Protein 2QKV (pdb70)

Organism: Drosophila melanogaster (NCBI:txid7227)

Solvent-accessible surface area: 12139 Å² total; per-residue (Å²): 121,164,122,225,131,116,92,147,94,50,83,0,73,7,70,47,122,112,89,92,125,20,13,28,60,37,47,71,58,138,63,2,2,32,0,52,67,15,83,124,55,37,10,104,45,1,69,90,92,9,93,168,26,2,19,0,6,69,2,68,62,70,40,2,102,53,59,75,59,150,66,3,100,55,52,15,147,56,9,128,24,148,2,50,1,54,0,5,88,63,163,177,116,167,117,232,131,77,80,151,88,57,72,0,66,13,83,35,157,95,87,25,147,13,17,28,49,37,45,75,57,130,56,2,2,33,2,49,52,26,128,167,12,93,22,108,45,3,77,90,88,15,80,168,38,2,18,0,11,67,4,68,60,72,39,3,112,47,61,81,65,163,65,3,122,57,52,16,163,50,4,123,24,181,2,43,0,48,0,2,84,63,148,179

Sequence (184 aa):
GIPRNSLEKFNVDLMKKAGKELGLSLSPNEIGCTIADLIQGQYPEIDSKLQRGDIITKFNGDALEGLPFQVSYALFKGANGKVSMEVTRPKPGIPRNSLEKFNVDLMKKAGKELGLSLSPNEIGCTIADLIQGQYPEIDSKLQRGDIITKFNGDALEGLPFQVSYALFKGANGKVSMEVTRPKP

B-factor: mean 24.29, std 13.42, range [5.72, 58.62]

InterPro domains:
  IPR001478 PDZ domain [PF00595] (18-103)
  IPR001478 PDZ domain [PF00595] (250-322)
  IPR001478 PDZ domain [PF00595] (371-443)
  IPR001478 PDZ domain [PF00595] (492-572)
  IPR001478 PDZ domain [PF00595] (585-660)
  IPR001478 PDZ domain [PS50106] (17-106)
  IPR001478 PDZ domain [PS50106] (249-332)
  IPR001478 PDZ domain [PS50106] (364-448)
  IPR001478 PDZ domain [PS50106] (489-552)
  IPR001478 PDZ domain [PS50106] (584-664)
  IPR001478 PDZ domain [SM00228] (26-106)
  IPR001478 PDZ domain [SM00228] (258-333)
  IPR001478 PDZ domain [SM00228] (373-448)
  IPR001478 PDZ domain [SM00228] (497-576)
  IPR001478 PDZ domain [SM00228] (593-664)
  IPR036034 PDZ superfamily [G3DSA:2.30.42.10] (10-107)
  IPR036034 PDZ superfamily [G3DSA:2.30.42.10] (229-334)
  IPR036034 PDZ superfamily [G3DSA:2.30.42.10] (342-448)
  IPR036034 PDZ superfamily [G3DSA:2.30.42.10] (469-579)
  IPR036034 PDZ superfamily [G3DSA:2.30.42.10] (580-673)

Foldseek 3Di:
DPDDDDFDKDKFKDWDDPPQDQQFDWDDDQQATFRCDGDPDRDPSCNVPHDHGKGWQAKPHRGGHPDDVVVVVVRSVPRNTIIMTIIGRPDD/DPDDDDQDKDKFKFFCDPPDQQQFDWDDDQQATFGQGRDCGDGCRCNVPDDGGKGWQAKPHRGGHPPDVVVVVVSSVPDHTIIMTIIGRPDD

GO terms:
  GO:0016028 rhabdomere (C, IDA)
  GO:0030159 signaling receptor complex adaptor activity (F, IDA)
  GO:0005516 calmodulin binding (F, TAS)
  GO:0030159 signaling receptor complex adaptor activity (F, TAS)
  GO:0017022 myosin binding (F, TAS)
  GO:0016027 inaD signaling complex (C, TAS)
  GO:0008104 intracellular protein localization (P, TAS)
  GO:0030159 signaling receptor complex adaptor activity (F, IMP)
  GO:0009881 photoreceptor activity (F, IMP)
  GO:0016059 negative regulation of opsin-mediated signaling pathway (P, IMP)
  GO:0050962 detection of light stimulus involved in sensory perception (P, IMP)
  GO:0071482 cellular response to light stimulus (P, IMP)
  GO:0007602 phototransduction (P, IMP)
  GO:0007605 sensory perception of sound (P, IMP)
  GO:0031473 myosin III binding (F, IPI)
  GO:0016027 inaD signaling complex (C, IPI)
  GO:0007602 phototransduction (P, IPI)
  GO:0005515 protein binding (F, IPI)

Secondary structure (DSSP, 8-state):
----PPPP-EEEEEE-BTTB---EEEEE-SSSEEEEEE-TTS-HHHHHH--TT-EEEEETTEE-TT--HHHHHHHHHT-SSEEEEEEE----/--------EEEEEEEE-SS----EEEEEETTEEEEEEETT-SSHHHHHH--TT-EEEEETTEE-TT--HHHHHHHHHT--EEEEEEEE----

Nearest PDB structures (foldseek):
  2qkv-assembly1_A  TM=1.011E+00  e=7.918E-18  Drosophila melanogaster
  2qku-assembly1_A  TM=9.724E-01  e=4.159E-14  Drosophila melanogaster
  2qku-assembly2_C-2  TM=9.191E-01  e=1.367E-13  Drosophila melanogaster
  3r0h-assembly1_A  TM=9.457E-01  e=5.059E-13  Drosophila melanogaster
  2la8-assembly1_A  TM=9.164E-01  e=8.285E-12  Drosophila melanogaster

Structure (mmCIF, N/CA/C/O backbone):
data_2QKV
#
_entry.id   2QKV
#
_cell.length_a   112.040
_cell.length_b   112.040
_cell.length_c   112.040
_cell.angle_alpha   90.000
_cell.angle_beta   90.000
_cell.angle_gamma   90.000
#
_symmetry.space_group_name_H-M   'P 43 3 2'
#
loop_
_entity.id
_entity.type
_entity.pdbx_description
1 polymer 'Inactivation-no-after-potential D protein'
2 water water
#
loop_
_atom_site.group_PDB
_atom_site.id
_atom_site.type_symbol
_atom_site.label_atom_id
_atom_site.label_alt_id
_atom_site.label_comp_id
_atom_site.label_asym_id
_atom_site.label_entity_id
_atom_site.label_seq_id
_atom_site.pdbx_PDB_ins_code
_atom_site.Cartn_x
_atom_site.Cartn_y
_atom_site.Cartn_z
_atom_site.occupancy
_atom_site.B_iso_or_equiv
_atom_site.auth_seq_id
_atom_site.auth_comp_id
_atom_site.auth_asym_id
_atom_site.auth_atom_id
_atom_site.pdbx_PDB_model_num
ATOM 1 N N . GLY A 1 1 ? 33.202 89.285 -12.003 1.00 30.49 574 GLY A N 1
ATOM 2 C CA . GLY A 1 1 ? 32.442 88.459 -11.034 1.00 31.60 574 GLY A CA 1
ATOM 3 C C . GLY A 1 1 ? 33.401 87.561 -10.290 1.00 30.53 574 GLY A C 1
ATOM 4 O O . GLY A 1 1 ? 33.724 86.469 -10.749 1.00 33.67 574 GLY A O 1
ATOM 5 N N . ILE A 1 2 ? 33.832 88.002 -9.118 1.00 29.44 575 ILE A N 1
ATOM 6 C CA . ILE A 1 2 ? 34.801 87.241 -8.382 1.00 23.81 575 ILE A CA 1
ATOM 7 C C . ILE A 1 2 ? 34.485 85.796 -7.973 1.00 18.21 575 ILE A C 1
ATOM 8 O O . ILE A 1 2 ? 35.079 84.907 -8.550 1.00 14.18 575 ILE A O 1
ATOM 13 N N . PRO A 1 3 ? 33.516 85.533 -7.061 1.00 14.93 576 PRO A N 1
ATOM 14 C CA . PRO A 1 3 ? 33.281 84.126 -6.677 1.00 12.91 576 PRO A CA 1
ATOM 15 C C . PRO A 1 3 ? 33.046 83.154 -7.820 1.00 12.23 576 PRO A C 1
ATOM 16 O O . PRO A 1 3 ? 32.130 83.344 -8.614 1.00 9.98 576 PRO A O 1
ATOM 20 N N . ARG A 1 4 ? 33.861 82.105 -7.892 1.00 10.43 577 ARG A N 1
ATOM 21 C CA . ARG A 1 4 ? 33.717 81.109 -8.946 1.00 10.24 577 ARG A CA 1
ATOM 22 C C . ARG A 1 4 ? 34.338 79.811 -8.451 1.00 10.33 577 ARG A C 1
ATOM 23 O O . ARG A 1 4 ? 35.559 79.695 -8.338 1.00 11.99 577 ARG A O 1
ATOM 31 N N . ASN A 1 5 ? 33.493 78.832 -8.155 1.00 8.00 578 ASN A N 1
ATOM 32 C CA . ASN A 1 5 ? 33.978 77.568 -7.616 1.00 7.75 578 ASN A CA 1
ATOM 33 C C . ASN A 1 5 ? 34.180 76.455 -8.633 1.00 9.24 578 ASN A C 1
ATOM 34 O O . ASN A 1 5 ? 33.574 76.463 -9.710 1.00 11.15 578 ASN A O 1
ATOM 39 N N . SER A 1 6 ? 35.057 75.514 -8.290 1.00 8.14 579 SER A N 1
ATOM 40 C CA . SER A 1 6 ? 35.254 74.323 -9.108 1.00 10.01 579 SER A CA 1
ATOM 41 C C . SER A 1 6 ? 34.262 73.371 -8.421 1.00 10.34 579 SER A C 1
ATOM 42 O O . SER A 1 6 ? 34.281 73.221 -7.196 1.00 10.86 579 SER A O 1
ATOM 45 N N . LEU A 1 7 ? 33.390 72.743 -9.202 1.00 7.82 580 LEU A N 1
ATOM 46 C CA . LEU A 1 7 ? 32.366 71.866 -8.659 1.00 7.58 580 LEU A CA 1
ATOM 47 C C . LEU A 1 7 ? 32.837 70.462 -8.320 1.00 7.29 580 LEU A C 1
ATOM 48 O O . LEU A 1 7 ? 33.694 69.897 -8.998 1.00 8.95 580 LEU A O 1
ATOM 53 N N . GLU A 1 8 ? 32.286 69.914 -7.239 1.00 6.41 581 GLU A N 1
ATOM 54 C CA . GLU A 1 8 ? 32.617 68.552 -6.822 1.00 6.64 581 GLU A CA 1
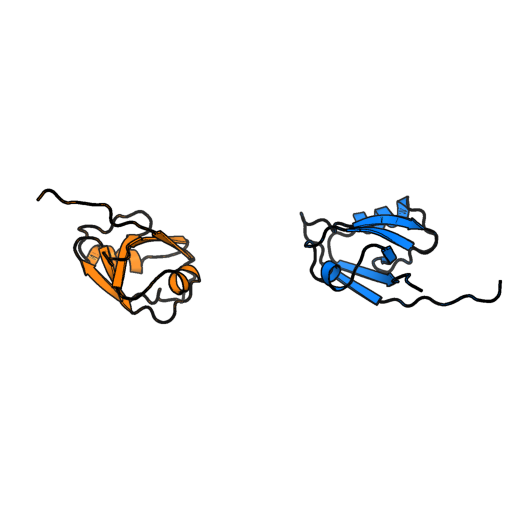ATOM 55 C C . GLU A 1 8 ? 32.066 67.543 -7.827 1.00 8.48 581 GLU A C 1
ATOM 56 O O . GLU A 1 8 ? 30.899 67.630 -8.231 1.00 10.02 581 GLU A O 1
ATOM 62 N N . LYS A 1 9 ? 32.892 66.577 -8.211 1.00 7.90 582 LYS A N 1
ATOM 63 C CA . LYS A 1 9 ? 32.468 65.540 -9.157 1.00 6.91 582 LYS A CA 1
ATOM 64 C C . LYS A 1 9 ? 32.575 64.142 -8.561 1.00 8.02 582 LYS A C 1
ATOM 65 O O . LYS A 1 9 ? 33.513 63.858 -7.813 1.00 9.17 582 LYS A O 1
ATOM 71 N N . PHE A 1 10 ? 31.598 63.292 -8.875 1.00 7.93 583 PHE A N 1
ATOM 72 C CA . PHE A 1 10 ? 31.644 61.884 -8.462 1.00 7.08 583 PHE A CA 1
ATOM 73 C C . PHE A 1 10 ? 31.454 61.054 -9.729 1.00 8.44 583 PHE A C 1
ATOM 74 O O . PHE A 1 10 ? 30.973 61.562 -10.751 1.00 8.26 583 PHE A O 1
ATOM 82 N N . ASN A 1 11 ? 31.860 59.795 -9.675 1.00 8.34 584 ASN A N 1
ATOM 83 C CA . ASN A 1 11 ? 31.768 58.908 -10.822 1.00 10.04 584 ASN A CA 1
ATOM 84 C C . ASN A 1 11 ? 30.615 57.925 -10.739 1.00 9.76 584 ASN A C 1
ATOM 85 O O . ASN A 1 11 ? 30.259 57.457 -9.658 1.00 10.92 584 ASN A O 1
ATOM 90 N N . VAL A 1 12 ? 30.036 57.628 -11.901 1.00 9.28 585 VAL A N 1
ATOM 91 C CA . VAL A 1 12 ? 28.969 56.642 -12.013 1.00 10.70 585 VAL A CA 1
ATOM 92 C C . VAL A 1 12 ? 29.391 55.746 -13.171 1.00 13.51 585 VAL A C 1
ATOM 93 O O . VAL A 1 12 ? 29.622 56.222 -14.286 1.00 14.18 585 VAL A O 1
ATOM 97 N N . ASP A 1 13 ? 29.518 54.452 -12.888 1.00 13.13 586 ASP A N 1
ATOM 98 C CA . ASP A 1 13 ? 29.929 53.481 -13.889 1.00 15.89 586 ASP A CA 1
ATOM 99 C C . ASP A 1 13 ? 28.968 52.311 -13.948 1.00 16.78 586 ASP A C 1
ATOM 100 O O . ASP A 1 13 ? 28.595 51.740 -12.911 1.00 18.11 586 ASP A O 1
ATOM 105 N N . LEU A 1 14 ? 28.565 51.957 -15.163 1.00 16.66 587 LEU A N 1
ATOM 106 C CA . LEU A 1 14 ? 27.658 50.835 -15.352 1.00 15.78 587 LEU A CA 1
ATOM 107 C C . LEU A 1 14 ? 27.828 50.209 -16.727 1.00 15.51 587 LEU A C 1
ATOM 108 O O . LEU A 1 14 ? 28.517 50.745 -17.597 1.00 14.70 587 LEU A O 1
ATOM 113 N N . MET A 1 15 ? 27.208 49.050 -16.896 1.00 17.49 588 MET A N 1
ATOM 114 C CA . MET A 1 15 ? 27.251 48.323 -18.156 1.00 19.57 588 MET A CA 1
ATOM 115 C C . MET A 1 15 ? 25.832 48.310 -18.690 1.00 19.99 588 MET A C 1
ATOM 116 O O . MET A 1 15 ? 24.942 47.720 -18.081 1.00 20.48 588 MET A O 1
ATOM 121 N N . LYS A 1 16 ? 25.610 48.977 -19.816 1.00 21.88 589 LYS A N 1
ATOM 122 C CA . LYS A 1 16 ? 24.278 49.026 -20.396 1.00 25.60 589 LYS A CA 1
ATOM 123 C C . LYS A 1 16 ? 23.887 47.649 -20.920 1.00 26.43 589 LYS A C 1
ATOM 124 O O . LYS A 1 16 ? 24.729 46.906 -21.417 1.00 26.28 589 LYS A O 1
ATOM 130 N N . LYS A 1 17 ? 22.608 47.312 -20.788 1.00 27.21 590 LYS A N 1
ATOM 131 C CA . LYS A 1 17 ? 22.104 46.029 -21.264 1.00 28.44 590 LYS A CA 1
ATOM 132 C C . LYS A 1 17 ? 20.952 46.262 -22.234 1.00 28.11 590 LYS A C 1
ATOM 133 O O . LYS A 1 17 ? 20.120 47.147 -22.028 1.00 27.53 590 LYS A O 1
ATOM 139 N N . ALA A 1 18 ? 20.910 45.471 -23.301 1.00 27.26 591 ALA A N 1
ATOM 140 C CA . ALA A 1 18 ? 19.848 45.605 -24.289 1.00 26.53 591 ALA A CA 1
ATOM 141 C C . ALA A 1 18 ? 18.495 45.469 -23.602 1.00 26.12 591 ALA A C 1
ATOM 142 O O . ALA A 1 18 ? 18.326 44.650 -22.699 1.00 27.27 591 ALA A O 1
ATOM 144 N N . GLY A 1 19 ? 17.538 46.285 -24.022 1.00 26.48 592 GLY A N 1
ATOM 145 C CA . GLY A 1 19 ? 16.209 46.222 -23.441 1.00 25.97 592 GLY A CA 1
ATOM 146 C C . GLY A 1 19 ? 16.057 46.904 -22.099 1.00 25.35 592 GLY A C 1
ATOM 147 O O . GLY A 1 19 ? 14.964 46.928 -21.534 1.00 25.51 592 GLY A O 1
ATOM 148 N N . LYS A 1 20 ? 17.149 47.457 -21.578 1.00 24.52 593 LYS A N 1
ATOM 149 C CA . LYS A 1 20 ? 17.097 48.140 -20.293 1.00 24.38 593 LYS A CA 1
ATOM 150 C C . LYS A 1 20 ? 17.578 49.581 -20.456 1.00 22.85 593 LYS A C 1
ATOM 151 O O . LYS A 1 20 ? 18.780 49.845 -20.448 1.00 22.71 593 LYS A O 1
ATOM 157 N N . GLU A 1 21 ? 16.626 50.502 -20.613 1.00 21.26 594 GLU A N 1
ATOM 158 C CA . GLU A 1 21 ? 16.928 51.926 -20.789 1.00 22.25 594 GLU A CA 1
ATOM 159 C C . GLU A 1 21 ? 17.584 52.487 -19.537 1.00 19.44 594 GLU A C 1
ATOM 160 O O . GLU A 1 21 ? 17.342 52.007 -18.433 1.00 18.97 594 GLU A O 1
ATOM 166 N N . LEU A 1 22 ? 18.388 53.528 -19.711 1.00 17.99 595 LEU A N 1
ATOM 167 C CA . LEU A 1 22 ? 19.034 54.171 -18.576 1.00 15.97 595 LEU A CA 1
ATOM 168 C C . LEU A 1 22 ? 17.955 54.751 -17.673 1.00 16.52 595 LEU A C 1
ATOM 169 O O . LEU A 1 22 ? 18.121 54.819 -16.452 1.00 15.59 595 LEU A O 1
ATOM 174 N N . GLY A 1 23 ? 16.854 55.189 -18.281 1.00 14.29 596 GLY A N 1
ATOM 175 C CA . GLY A 1 23 ? 15.755 55.751 -17.518 1.00 15.21 596 GLY A CA 1
ATOM 176 C C . GLY A 1 23 ? 15.962 57.185 -17.070 1.00 14.34 596 GLY A C 1
ATOM 177 O O . GLY A 1 23 ? 15.357 57.622 -16.093 1.00 17.36 596 GLY A O 1
ATOM 178 N N . LEU A 1 24 ? 16.805 57.917 -17.789 1.00 14.49 597 LEU A N 1
ATOM 179 C CA . LEU A 1 24 ? 17.102 59.303 -17.438 1.00 14.26 597 LEU A CA 1
ATOM 180 C C . LEU A 1 24 ? 16.574 60.292 -18.465 1.00 13.95 597 LEU A C 1
ATOM 181 O O . LEU A 1 24 ? 16.889 60.169 -19.645 1.00 17.09 597 LEU A O 1
ATOM 186 N N . SER A 1 25 ? 15.789 61.268 -18.016 1.00 13.06 598 SER A N 1
ATOM 187 C CA . SER A 1 25 ? 15.293 62.327 -18.898 1.00 12.40 598 SER A CA 1
ATOM 188 C C . SER A 1 25 ? 16.310 63.454 -18.703 1.00 11.14 598 SER A C 1
ATOM 189 O O . SER A 1 25 ? 16.533 63.893 -17.573 1.00 11.14 598 SER A O 1
ATOM 192 N N . LEU A 1 26 ? 16.922 63.917 -19.786 1.00 10.42 599 LEU A N 1
ATOM 193 C CA . LEU A 1 26 ? 17.963 64.942 -19.689 1.00 9.90 599 LEU A CA 1
ATOM 194 C C . LEU A 1 26 ? 17.523 66.321 -20.146 1.00 11.52 599 LEU A C 1
ATOM 195 O O . LEU A 1 26 ? 16.723 66.456 -21.064 1.00 11.87 599 LEU A O 1
ATOM 200 N N . SER A 1 27 ? 18.086 67.340 -19.504 1.00 11.52 600 SER A N 1
ATOM 201 C CA . SER A 1 27 ? 17.797 68.743 -19.801 1.00 14.91 600 SER A CA 1
ATOM 202 C C . SER A 1 27 ? 19.166 69.389 -20.018 1.00 13.54 600 SER A C 1
ATOM 203 O O . SER A 1 27 ? 19.981 69.423 -19.088 1.00 15.84 600 SER A O 1
ATOM 206 N N . PRO A 1 28 ? 19.445 69.917 -21.222 1.00 11.47 601 PRO A N 1
ATOM 207 C CA . PRO A 1 28 ? 20.764 70.523 -21.431 1.00 10.48 601 PRO A CA 1
ATOM 208 C C . PRO A 1 28 ? 20.987 71.878 -20.780 1.00 10.35 601 PRO A C 1
ATOM 209 O O . PRO A 1 28 ? 20.062 72.670 -20.628 1.00 11.90 601 PRO A O 1
ATOM 213 N N . ASN A 1 29 ? 22.227 72.119 -20.380 1.00 10.27 602 ASN A N 1
ATOM 214 C CA . ASN A 1 29 ? 22.617 73.401 -19.825 1.00 9.49 602 ASN A CA 1
ATOM 215 C C . ASN A 1 29 ? 24.093 73.622 -20.118 1.00 9.77 602 ASN A C 1
ATOM 216 O O . ASN A 1 29 ? 24.766 72.736 -20.669 1.00 10.28 602 ASN A O 1
ATOM 221 N N . GLU A 1 30 ? 24.613 74.800 -19.784 1.00 10.05 603 GLU A N 1
ATOM 222 C CA . GLU A 1 30 ? 25.995 75.102 -20.098 1.00 11.88 603 GLU A CA 1
ATOM 223 C C . GLU A 1 30 ? 27.057 74.170 -19.539 1.00 10.61 603 GLU A C 1
ATOM 224 O O . GLU A 1 30 ? 28.089 73.974 -20.184 1.00 11.34 603 GLU A O 1
ATOM 230 N N . ILE A 1 31 ? 26.832 73.594 -18.364 1.00 11.24 604 ILE A N 1
ATOM 231 C CA . ILE A 1 31 ? 27.863 72.707 -17.829 1.00 11.24 604 ILE A CA 1
ATOM 232 C C . ILE A 1 31 ? 27.644 71.215 -18.072 1.00 11.02 604 ILE A C 1
ATOM 233 O O . ILE A 1 31 ? 28.554 70.425 -17.877 1.00 10.72 604 ILE A O 1
ATOM 2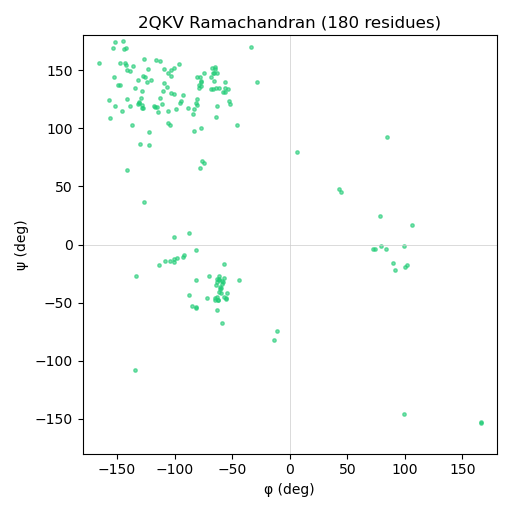38 N N . GLY A 1 32 ? 26.457 70.826 -18.516 1.00 9.97 605 GLY A N 1
ATOM 239 C CA . GLY A 1 32 ? 26.221 69.414 -18.753 1.00 9.14 605 GLY A CA 1
ATOM 240 C C . GLY A 1 32 ? 24.749 69.150 -18.929 1.00 9.07 605 GLY A C 1
ATOM 241 O O . GLY A 1 32 ? 23.989 70.027 -19.339 1.00 10.67 605 GLY A O 1
ATOM 242 N N . CYS A 1 33 ? 24.343 67.936 -18.600 1.00 7.38 606 CYS A N 1
ATOM 243 C CA . CYS A 1 33 ? 22.945 67.557 -18.725 1.00 8.38 606 CYS A CA 1
ATOM 244 C C . CYS A 1 33 ? 22.305 67.247 -17.388 1.00 7.13 606 CYS A C 1
ATOM 245 O O . CYS A 1 33 ? 22.732 66.332 -16.680 1.00 7.58 606 CYS A O 1
ATOM 248 N N . THR A 1 34 ? 21.284 68.016 -17.031 1.00 8.44 607 THR A N 1
ATOM 249 C CA . THR A 1 34 ? 20.583 67.797 -15.776 1.00 9.00 607 THR A CA 1
ATOM 250 C C . THR A 1 34 ? 19.651 66.609 -15.907 1.00 8.08 607 THR A C 1
ATOM 251 O O . THR A 1 34 ? 19.000 66.414 -16.936 1.00 10.25 607 THR A O 1
ATOM 255 N N . ILE A 1 35 ? 19.605 65.802 -14.859 1.00 8.40 608 ILE A N 1
ATOM 256 C CA . ILE A 1 35 ? 18.697 64.677 -14.844 1.00 9.09 608 ILE A CA 1
ATOM 257 C C . ILE A 1 35 ? 17.363 65.287 -14.403 1.00 11.68 608 ILE A C 1
ATOM 258 O O . ILE A 1 35 ? 17.135 65.520 -13.222 1.00 11.56 608 ILE A O 1
ATOM 263 N N . ALA A 1 36 ? 16.508 65.582 -15.384 1.00 12.55 609 ALA A N 1
ATOM 264 C CA . ALA A 1 36 ? 15.198 66.183 -15.126 1.00 15.88 609 ALA A CA 1
ATOM 265 C C . ALA A 1 36 ? 14.262 65.183 -14.456 1.00 17.90 609 ALA A C 1
ATOM 266 O O . ALA A 1 36 ? 13.342 65.571 -13.728 1.00 21.25 609 ALA A O 1
ATOM 268 N N . ASP A 1 37 ? 14.497 63.902 -14.714 1.00 16.38 610 ASP A N 1
ATOM 269 C CA . ASP A 1 37 ? 13.705 62.834 -14.120 1.00 18.60 610 ASP A CA 1
ATOM 270 C C . ASP A 1 37 ? 14.431 61.509 -14.320 1.00 16.61 610 ASP A C 1
ATOM 271 O O . ASP A 1 37 ? 15.260 61.376 -15.215 1.00 17.24 610 ASP A O 1
ATOM 276 N N . LEU A 1 38 ? 14.143 60.532 -13.469 1.00 18.55 611 LEU A N 1
ATOM 277 C CA . LEU A 1 38 ? 14.773 59.233 -13.616 1.00 20.20 611 LEU A CA 1
ATOM 278 C C . LEU A 1 38 ? 13.882 58.156 -13.038 1.00 21.86 611 LEU A C 1
ATOM 279 O O . LEU A 1 38 ? 13.185 58.375 -12.052 1.00 22.69 611 LEU A O 1
ATOM 284 N N . ILE A 1 39 ? 13.897 56.996 -13.678 1.00 23.61 612 ILE A N 1
ATOM 285 C CA . ILE A 1 39 ? 13.079 55.884 -13.238 1.00 26.54 612 ILE A CA 1
ATOM 286 C C . ILE A 1 39 ? 13.927 54.928 -12.424 1.00 26.88 612 ILE A C 1
ATOM 287 O O . ILE A 1 39 ? 14.887 54.336 -12.923 1.00 28.71 612 ILE A O 1
ATOM 292 N N . GLN A 1 40 ? 13.564 54.796 -11.155 1.00 26.37 613 GLN A N 1
ATOM 293 C CA . GLN A 1 40 ? 14.277 53.933 -10.231 1.00 26.12 613 GLN A CA 1
ATOM 294 C C . GLN A 1 40 ? 14.112 52.469 -10.617 1.00 25.02 613 GLN A C 1
ATOM 295 O O . GLN A 1 40 ? 13.080 52.084 -11.158 1.00 24.27 613 GLN A O 1
ATOM 301 N N . GLY A 1 41 ? 15.135 51.661 -10.354 1.00 23.17 614 GLY A N 1
ATOM 302 C CA . GLY A 1 41 ? 15.055 50.246 -10.676 1.00 23.43 614 GLY A CA 1
ATOM 303 C C . GLY A 1 41 ? 15.713 49.769 -11.962 1.00 22.13 614 GLY A C 1
ATOM 304 O O . GLY A 1 41 ? 15.686 48.574 -12.257 1.00 24.22 614 GLY A O 1
ATOM 305 N N . GLN A 1 42 ? 16.313 50.670 -12.736 1.00 21.83 615 GLN A N 1
ATOM 306 C CA . GLN A 1 42 ? 16.961 50.261 -13.981 1.00 19.12 615 GLN A CA 1
ATOM 307 C C . GLN A 1 42 ? 18.364 49.692 -13.784 1.00 20.52 615 GLN A C 1
ATOM 308 O O . GLN A 1 42 ? 18.664 48.588 -14.240 1.00 20.11 615 GLN A O 1
ATOM 314 N N . TYR A 1 43 ? 19.228 50.458 -13.126 1.00 18.40 616 TYR A N 1
ATOM 315 C CA . TYR A 1 43 ? 20.598 50.037 -12.861 1.00 19.33 616 TYR A CA 1
ATOM 316 C C . TYR A 1 43 ? 20.952 50.347 -11.415 1.00 20.36 616 TYR A C 1
ATOM 317 O O . TYR A 1 43 ? 20.648 51.428 -10.914 1.00 18.52 616 TYR A O 1
ATOM 326 N N . PRO A 1 44 ? 21.584 49.390 -10.720 1.00 21.50 617 PRO A N 1
ATOM 327 C CA . PRO A 1 44 ? 21.978 49.568 -9.322 1.00 20.36 617 PRO A CA 1
ATOM 328 C C . PRO A 1 44 ? 22.838 50.807 -9.091 1.00 18.92 617 PRO A C 1
ATOM 329 O O . PRO A 1 44 ? 22.637 51.520 -8.111 1.00 17.45 617 PRO A O 1
ATOM 333 N N . GLU A 1 45 ? 23.784 51.064 -9.992 1.00 18.96 618 GLU A N 1
ATOM 334 C CA . GLU A 1 45 ? 24.657 52.229 -9.852 1.00 17.96 618 GLU A CA 1
ATOM 335 C C . GLU A 1 45 ? 23.883 53.546 -9.945 1.00 16.54 618 GLU A C 1
ATOM 336 O O . GLU A 1 45 ? 24.215 54.519 -9.268 1.00 14.48 618 GLU A O 1
ATOM 342 N N . ILE A 1 46 ? 22.846 53.591 -10.776 1.00 13.81 619 ILE A N 1
ATOM 343 C CA . ILE A 1 46 ? 22.052 54.805 -10.886 1.00 12.38 619 ILE A CA 1
ATOM 344 C C . ILE A 1 46 ? 21.238 54.957 -9.604 1.00 12.92 619 ILE A C 1
ATOM 345 O O . ILE A 1 46 ? 21.191 56.031 -9.001 1.00 14.96 619 ILE A O 1
ATOM 350 N N . ASP A 1 47 ? 20.610 53.872 -9.164 1.00 12.84 620 ASP A N 1
ATOM 351 C CA . ASP A 1 47 ? 19.806 53.940 -7.955 1.00 14.77 620 ASP A CA 1
ATOM 352 C C . ASP A 1 47 ? 20.625 54.342 -6.737 1.00 13.94 620 ASP A C 1
ATOM 353 O O . ASP A 1 47 ? 20.154 55.098 -5.888 1.00 16.51 620 ASP A O 1
ATOM 358 N N . SER A 1 48 ? 21.856 53.846 -6.658 1.00 15.12 621 SER A N 1
ATOM 359 C CA . SER A 1 48 ? 22.688 54.155 -5.502 1.00 16.25 621 SER A CA 1
ATOM 360 C C . SER A 1 48 ? 23.401 55.502 -5.544 1.00 14.29 621 SER A C 1
ATOM 361 O O . SER A 1 48 ? 23.621 56.114 -4.496 1.00 14.71 621 SER A O 1
ATOM 364 N N . LYS A 1 49 ? 23.742 55.982 -6.736 1.00 13.10 622 LYS A N 1
ATOM 365 C CA . LYS A 1 49 ? 24.487 57.244 -6.830 1.00 11.85 622 LYS A CA 1
ATOM 366 C C . LYS A 1 49 ? 23.829 58.471 -7.450 1.00 11.94 622 LYS A C 1
ATOM 367 O O . LYS A 1 49 ? 24.316 59.585 -7.254 1.00 11.76 622 LYS A O 1
ATOM 373 N N . LEU A 1 50 ? 22.751 58.292 -8.205 1.00 11.20 623 LEU A N 1
ATOM 374 C CA . LEU A 1 50 ? 22.112 59.433 -8.867 1.00 11.71 623 LEU A CA 1
ATOM 375 C C . LEU A 1 50 ? 20.755 59.856 -8.319 1.00 12.67 623 LEU A C 1
ATOM 376 O O . LEU A 1 50 ? 19.991 59.045 -7.795 1.00 12.96 623 LEU A O 1
ATOM 381 N N . GLN A 1 51 ? 20.462 61.143 -8.457 1.00 12.15 624 GLN A N 1
ATOM 382 C CA . GLN A 1 51 ? 19.204 61.710 -7.990 1.00 12.40 624 GLN A CA 1
ATOM 383 C C . GLN A 1 51 ? 18.739 62.774 -8.976 1.00 12.10 624 GLN A C 1
ATOM 384 O O . GLN A 1 51 ? 19.544 63.340 -9.707 1.00 10.61 624 GLN A O 1
ATOM 390 N N . ARG A 1 52 ? 17.435 63.040 -8.986 1.00 14.02 625 ARG A N 1
ATOM 391 C CA . ARG A 1 52 ? 16.872 64.081 -9.841 1.00 13.41 625 ARG A CA 1
ATOM 392 C C . ARG A 1 52 ? 17.594 65.380 -9.507 1.00 12.35 625 ARG A C 1
ATOM 393 O O . ARG A 1 52 ? 17.779 65.715 -8.334 1.00 13.19 625 ARG A O 1
ATOM 401 N N . GLY A 1 53 ? 17.995 66.109 -10.538 1.00 10.05 626 GLY A N 1
ATOM 402 C CA . GLY A 1 53 ? 18.692 67.365 -10.328 1.00 9.64 626 GLY A CA 1
ATOM 403 C C . GLY A 1 53 ? 20.194 67.249 -10.494 1.00 9.09 626 GLY A C 1
ATOM 404 O O . GLY A 1 53 ? 20.870 68.259 -10.692 1.00 8.94 626 GLY A O 1
ATOM 405 N N . ASP A 1 54 ? 20.732 66.038 -10.415 1.00 9.34 627 ASP A N 1
ATOM 406 C CA . ASP A 1 54 ? 22.174 65.886 -10.595 1.00 8.57 627 ASP A CA 1
ATOM 407 C C . ASP A 1 54 ? 22.508 66.286 -12.029 1.00 8.04 627 ASP A C 1
ATOM 408 O O . ASP A 1 54 ? 21.677 66.143 -12.932 1.00 8.94 627 ASP A O 1
ATOM 413 N N . ILE A 1 55 ? 23.725 66.784 -12.245 1.00 6.90 628 ILE A N 1
ATOM 414 C CA . ILE A 1 55 ? 24.145 67.215 -13.567 1.00 6.32 628 ILE A CA 1
ATOM 415 C C . ILE A 1 55 ? 25.313 66.372 -14.054 1.00 6.45 628 ILE A C 1
ATOM 416 O O . ILE A 1 55 ? 26.381 66.361 -13.425 1.00 6.90 628 ILE A O 1
ATOM 421 N N . ILE A 1 56 ? 25.094 65.658 -15.157 1.00 6.39 629 ILE A N 1
ATOM 422 C CA . ILE A 1 56 ? 26.138 64.826 -15.747 1.00 5.78 629 ILE A CA 1
ATOM 423 C C . ILE A 1 56 ? 27.012 65.778 -16.564 1.00 5.72 629 ILE A C 1
ATOM 424 O O . ILE A 1 56 ? 26.526 66.444 -17.486 1.00 5.91 629 ILE A O 1
ATOM 429 N N . THR A 1 57 ? 28.305 65.816 -16.234 1.00 6.17 630 THR A N 1
ATOM 430 C CA . THR A 1 57 ? 29.250 66.730 -16.877 1.00 6.04 630 THR A CA 1
ATOM 431 C C . THR A 1 57 ? 30.274 66.115 -17.833 1.00 7.38 630 THR A C 1
ATOM 432 O O . THR A 1 57 ? 30.949 66.839 -18.573 1.00 8.79 630 THR A O 1
ATOM 436 N N . LYS A 1 58 ? 30.421 64.794 -17.789 1.00 8.21 631 LYS A N 1
ATOM 437 C CA . LYS A 1 58 ? 31.335 64.102 -18.695 1.00 8.47 631 LYS A CA 1
ATOM 438 C C . LYS A 1 58 ? 30.723 62.737 -18.993 1.00 8.74 631 LYS A C 1
ATOM 439 O O . LYS A 1 58 ? 30.198 62.083 -18.105 1.00 8.39 631 LYS A O 1
ATOM 445 N N . PHE A 1 59 ? 30.766 62.324 -20.252 1.00 9.25 632 PHE A N 1
ATOM 446 C CA . PHE A 1 59 ? 30.177 61.044 -20.631 1.00 9.09 632 PHE A CA 1
ATOM 447 C C . PHE A 1 59 ? 31.186 60.286 -21.472 1.00 9.89 632 PHE A C 1
ATOM 448 O O . PHE A 1 59 ? 31.605 60.766 -22.519 1.00 11.46 632 PHE A O 1
ATOM 456 N N . ASN A 1 60 ? 31.567 59.102 -21.001 1.00 12.30 633 ASN A N 1
ATOM 457 C CA . ASN A 1 60 ? 32.552 58.265 -21.672 1.00 12.30 633 ASN A CA 1
ATOM 458 C C . ASN A 1 60 ? 33.754 59.044 -22.190 1.00 12.87 633 ASN A C 1
ATOM 459 O O . ASN A 1 60 ? 34.155 58.895 -23.348 1.00 14.22 633 ASN A O 1
ATOM 464 N N . GLY A 1 61 ? 34.306 59.891 -21.326 1.00 12.45 634 GLY A N 1
ATOM 465 C CA . GLY A 1 61 ? 35.487 60.664 -21.666 1.00 13.84 634 GLY A CA 1
ATOM 466 C C . GLY A 1 61 ? 35.283 62.019 -22.312 1.00 12.97 634 GLY A C 1
ATOM 467 O O . GLY A 1 61 ? 36.217 62.820 -22.354 1.00 15.00 634 GLY A O 1
ATOM 468 N N . ASP A 1 62 ? 34.085 62.289 -22.823 1.00 11.67 635 ASP A N 1
ATOM 469 C CA . ASP A 1 62 ? 33.835 63.576 -23.458 1.00 11.56 635 ASP A CA 1
ATOM 470 C C . ASP A 1 62 ? 33.198 64.571 -22.498 1.00 9.64 635 ASP A C 1
ATOM 471 O O . ASP A 1 62 ? 32.127 64.306 -21.949 1.00 9.51 635 ASP A O 1
ATOM 476 N N . ALA A 1 63 ? 33.861 65.709 -22.304 1.00 9.03 636 ALA A N 1
ATOM 477 C CA . ALA A 1 63 ? 33.328 66.759 -21.441 1.00 9.58 636 ALA A CA 1
ATOM 478 C C . ALA A 1 63 ? 32.072 67.307 -22.113 1.00 9.37 636 ALA A C 1
ATOM 479 O O . ALA A 1 63 ? 3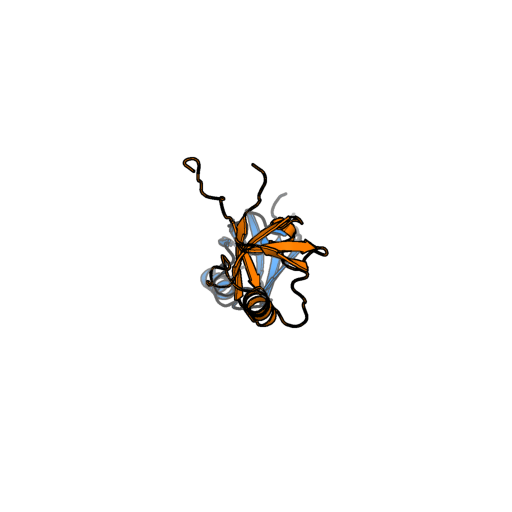2.075 67.567 -23.319 1.00 9.62 636 ALA A O 1
ATOM 481 N N . LEU A 1 64 ? 31.000 67.475 -21.339 1.00 6.74 637 LEU A N 1
ATOM 482 C CA . LEU A 1 64 ? 29.743 67.964 -21.893 1.00 7.12 637 LEU A CA 1
ATOM 483 C C . LEU A 1 64 ? 29.554 69.474 -21.828 1.00 8.67 637 LEU A C 1
ATOM 484 O O . LEU A 1 64 ? 28.625 70.002 -22.436 1.00 9.21 637 LEU A O 1
ATOM 489 N N . GLU A 1 65 ? 30.420 70.176 -21.104 1.00 9.29 638 GLU A N 1
ATOM 490 C CA . GLU A 1 65 ? 30.265 71.627 -21.024 1.00 10.48 638 GLU A CA 1
ATOM 491 C C . GLU A 1 65 ? 30.260 72.276 -22.407 1.00 8.38 638 GLU A C 1
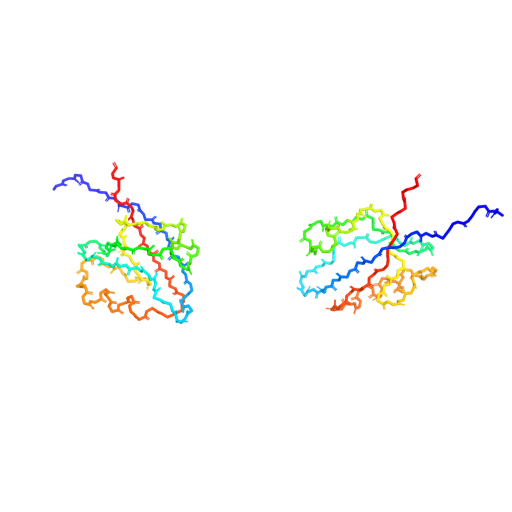ATOM 492 O O . GLU A 1 65 ? 31.104 71.972 -23.255 1.00 9.40 638 GLU A O 1
ATOM 498 N N . GLY A 1 66 ? 29.271 73.136 -22.633 1.00 8.98 639 GLY A N 1
ATOM 499 C CA . GLY A 1 66 ? 29.168 73.853 -23.889 1.00 10.16 639 GLY A CA 1
ATOM 500 C C . GLY A 1 66 ? 28.713 73.095 -25.117 1.00 8.89 639 GLY A C 1
ATOM 501 O O . GLY A 1 66 ? 28.564 73.690 -26.174 1.00 8.45 639 GLY A O 1
ATOM 502 N N . LEU A 1 67 ? 28.503 71.794 -25.010 1.00 8.52 640 LEU A N 1
ATOM 503 C CA . LEU A 1 67 ? 28.091 71.045 -26.184 1.00 9.11 640 LEU A CA 1
ATOM 504 C C . LEU A 1 67 ? 26.621 71.223 -26.513 1.00 7.47 640 LEU A C 1
ATOM 505 O O . LEU A 1 67 ? 25.782 71.367 -25.618 1.00 8.24 640 LEU A O 1
ATOM 510 N N . PRO A 1 68 ? 26.283 71.244 -27.811 1.00 7.90 641 PRO A N 1
ATOM 511 C CA . PRO A 1 68 ? 24.877 71.375 -28.209 1.00 7.96 641 PRO A CA 1
ATOM 512 C C . PRO A 1 68 ? 24.214 70.094 -27.729 1.00 6.99 641 PRO A C 1
ATOM 513 O O . PRO A 1 68 ? 24.859 69.038 -27.718 1.00 7.16 641 PRO A O 1
ATOM 517 N N . PHE A 1 69 ? 22.947 70.164 -27.346 1.00 7.05 642 PHE A N 1
ATOM 518 C CA . PHE A 1 69 ? 22.284 68.959 -26.869 1.00 7.02 642 PHE A CA 1
ATOM 519 C C . PHE A 1 69 ? 22.229 67.885 -27.954 1.00 7.80 642 PHE A C 1
ATOM 520 O O . PHE A 1 69 ? 22.259 66.690 -27.654 1.00 8.57 642 PHE A O 1
ATOM 528 N N . GLN A 1 70 ? 22.173 68.300 -29.213 1.00 7.86 643 GLN A N 1
ATOM 529 C CA . GLN A 1 70 ? 22.151 67.310 -30.288 1.00 8.76 643 GLN A CA 1
ATOM 530 C C . GLN A 1 70 ? 23.427 66.442 -30.280 1.00 8.90 643 GLN A C 1
ATOM 531 O O . GLN A 1 70 ? 23.404 65.298 -30.730 1.00 8.75 643 GLN A O 1
ATOM 537 N N . VAL A 1 71 ? 24.532 66.988 -29.767 1.00 6.79 644 VAL A N 1
ATOM 538 C CA . VAL A 1 71 ? 25.788 66.240 -29.668 1.00 7.41 644 VAL A CA 1
ATOM 539 C C . VAL A 1 71 ? 25.764 65.418 -28.367 1.00 8.50 644 VAL A C 1
ATOM 540 O O . VAL A 1 71 ? 25.994 64.206 -28.379 1.00 8.41 644 VAL A O 1
ATOM 544 N N . SER A 1 72 ? 25.493 66.065 -27.234 1.00 7.87 645 SER A N 1
ATOM 545 C CA . SER A 1 72 ? 25.459 65.315 -25.978 1.00 9.35 645 SER A CA 1
ATOM 546 C C . SER A 1 72 ? 24.489 64.145 -26.039 1.00 9.29 645 SER A C 1
ATOM 547 O O . SER A 1 72 ? 24.828 63.024 -25.645 1.00 8.86 645 SER A O 1
ATOM 550 N N . TYR A 1 73 ? 23.280 64.394 -26.534 1.00 8.23 646 TYR A N 1
ATOM 551 C CA . TYR A 1 73 ? 22.293 63.327 -26.615 1.00 7.63 646 TYR A CA 1
ATOM 552 C C . TYR A 1 73 ? 22.809 62.172 -27.484 1.00 8.23 646 TYR A C 1
ATOM 553 O O . TYR A 1 73 ? 22.607 61.006 -27.139 1.00 8.70 646 TYR A O 1
ATOM 562 N N . ALA A 1 74 ? 23.457 62.503 -28.602 1.00 7.80 647 ALA A N 1
ATOM 563 C CA . ALA A 1 74 ? 24.003 61.490 -29.502 1.00 9.12 647 ALA A CA 1
ATOM 564 C C . ALA A 1 74 ? 25.012 60.617 -28.775 1.00 10.50 647 ALA A C 1
ATOM 565 O O . ALA A 1 74 ? 25.075 59.413 -29.008 1.00 11.46 647 ALA A O 1
ATOM 567 N N . LEU A 1 75 ? 25.798 61.219 -27.888 1.00 9.39 648 LEU A N 1
ATOM 568 C CA . LEU A 1 75 ? 26.798 60.457 -27.143 1.00 10.44 648 LEU A CA 1
ATOM 569 C C . LEU A 1 75 ? 26.112 59.437 -26.230 1.00 10.88 648 LEU A C 1
ATOM 570 O O . LEU A 1 75 ? 26.505 58.257 -26.176 1.00 11.32 648 LEU A O 1
ATOM 575 N N . PHE A 1 76 ? 25.084 59.882 -25.508 1.00 9.33 649 PHE A N 1
ATOM 576 C CA . PHE A 1 76 ? 24.349 58.974 -24.631 1.00 10.52 649 PHE A CA 1
ATOM 577 C C . PHE A 1 76 ? 23.697 57.857 -25.455 1.00 11.83 649 PHE A C 1
ATOM 578 O O . PHE A 1 76 ? 23.789 56.671 -25.114 1.00 12.66 649 PHE A O 1
ATOM 586 N N . LYS A 1 77 ? 23.029 58.241 -26.537 1.00 12.40 650 LYS A N 1
ATOM 587 C CA . LYS A 1 77 ? 22.323 57.274 -27.371 1.00 14.39 650 LYS A CA 1
ATOM 588 C C . LYS A 1 77 ? 23.251 56.255 -28.019 1.00 14.17 650 LYS A C 1
ATOM 589 O O . LYS A 1 77 ? 22.856 55.116 -28.259 1.00 15.06 650 LYS A O 1
ATOM 595 N N . GLY A 1 78 ? 24.487 56.661 -28.281 1.00 13.61 651 GLY A N 1
ATOM 596 C CA . GLY A 1 78 ? 25.444 55.778 -28.925 1.00 15.88 651 GLY A CA 1
ATOM 597 C C . GLY A 1 78 ? 26.154 54.778 -28.029 1.00 17.30 651 GLY A C 1
ATOM 598 O O . GLY A 1 78 ? 26.916 53.942 -28.523 1.00 17.90 651 GLY A O 1
ATOM 599 N N . ALA A 1 79 ? 25.927 54.849 -26.721 1.00 16.37 652 ALA A N 1
ATOM 600 C CA . ALA A 1 79 ? 26.574 53.927 -25.792 1.00 17.58 652 ALA A CA 1
ATOM 601 C C . ALA A 1 79 ? 25.797 52.614 -25.701 1.00 19.32 652 ALA A C 1
ATOM 602 O O . ALA A 1 79 ? 24.68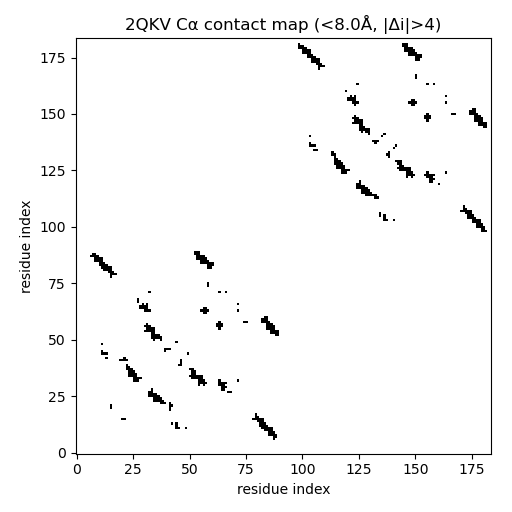1 52.583 -25.183 1.00 20.32 652 ALA A O 1
ATOM 604 N N . ASN A 1 80 ? 26.397 51.534 -26.190 1.00 19.20 653 ASN A N 1
ATOM 605 C CA . ASN A 1 80 ? 25.751 50.221 -26.167 1.00 21.38 653 ASN A CA 1
ATOM 606 C C . ASN A 1 80 ? 26.256 49.333 -25.041 1.00 21.83 653 ASN A C 1
ATOM 607 O O . ASN A 1 80 ? 25.635 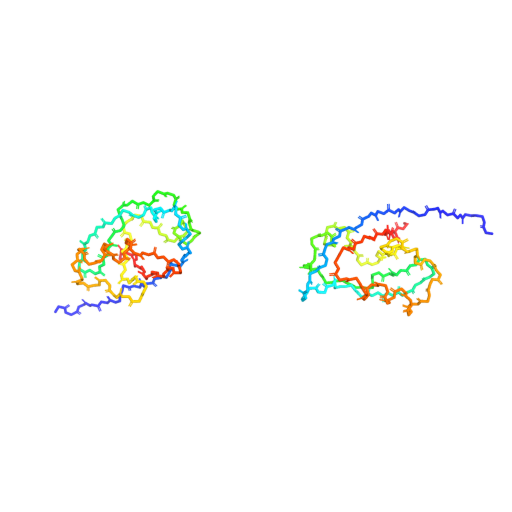48.313 -24.731 1.00 24.71 653 ASN A O 1
ATOM 612 N N . GLY A 1 81 ? 27.387 49.707 -24.450 1.00 20.55 654 GLY A N 1
ATOM 613 C CA . GLY A 1 81 ? 27.958 48.905 -23.383 1.00 19.96 654 GLY A CA 1
ATOM 614 C C . GLY A 1 81 ? 28.420 49.701 -22.177 1.00 17.96 654 GLY A C 1
ATOM 615 O O . GLY A 1 81 ? 27.606 50.197 -21.402 1.00 19.09 654 GLY A O 1
ATOM 616 N N . LYS A 1 82 ? 29.732 49.815 -22.016 1.00 18.40 655 LYS A N 1
ATOM 617 C CA . LYS A 1 82 ? 30.290 50.544 -20.885 1.00 19.81 655 LYS A CA 1
ATOM 618 C C . LYS A 1 82 ? 29.894 52.015 -20.874 1.00 18.54 655 LYS A C 1
ATOM 619 O O . LYS A 1 82 ? 29.943 52.697 -21.897 1.00 17.42 655 LYS A O 1
ATOM 625 N N . VAL A 1 83 ? 29.497 52.488 -19.698 1.00 16.31 656 VAL A N 1
ATOM 626 C CA . VAL A 1 83 ? 29.101 53.874 -19.510 1.00 14.77 656 VAL A CA 1
ATOM 627 C C . VAL A 1 83 ? 29.839 54.393 -18.277 1.00 14.35 656 VAL A C 1
ATOM 628 O O . VAL A 1 83 ? 29.726 53.821 -17.193 1.00 15.18 656 VAL A O 1
ATOM 632 N N . SER A 1 84 ? 30.609 55.459 -18.465 1.00 12.49 657 SER A N 1
ATOM 633 C CA . SER A 1 84 ? 31.368 56.072 -17.382 1.00 12.55 657 SER A CA 1
ATOM 634 C C . SER A 1 84 ? 31.046 57.556 -17.380 1.00 10.86 657 SER A C 1
ATOM 635 O O . SER A 1 84 ? 31.339 58.259 -18.344 1.00 12.18 657 SER A O 1
ATOM 638 N N . MET A 1 85 ? 30.450 58.032 -16.295 1.00 9.32 658 MET A N 1
ATOM 639 C CA . MET A 1 85 ? 30.075 59.435 -16.218 1.00 9.58 658 MET A CA 1
ATOM 640 C C . MET A 1 85 ? 30.672 60.156 -15.022 1.00 8.53 658 MET A C 1
ATOM 641 O O . MET A 1 85 ? 30.952 59.535 -13.990 1.00 10.94 658 MET A O 1
ATOM 646 N N . GLU A 1 86 ? 30.884 61.460 -15.186 1.00 8.44 659 GLU A N 1
ATOM 647 C CA . GLU A 1 86 ? 31.316 62.324 -14.090 1.00 8.06 659 GLU A CA 1
ATOM 648 C C . GLU A 1 86 ? 30.056 63.145 -13.862 1.00 7.21 659 GLU A C 1
ATOM 649 O O . GLU A 1 86 ? 29.391 63.571 -14.826 1.00 7.44 659 GLU A O 1
ATOM 655 N N . VAL A 1 87 ? 29.732 63.374 -12.595 1.00 6.69 660 VAL A N 1
ATOM 656 C CA . VAL A 1 87 ? 28.496 64.043 -12.222 1.00 6.95 660 VAL A CA 1
ATOM 657 C C . VAL A 1 87 ? 28.692 64.999 -11.037 1.00 7.53 660 VAL A C 1
ATOM 658 O O . VAL A 1 87 ? 29.550 64.775 -10.189 1.00 7.45 660 VAL A O 1
ATOM 662 N N . THR A 1 88 ? 27.901 66.065 -10.989 1.00 6.01 661 THR A N 1
ATOM 663 C CA . THR A 1 88 ? 27.943 66.980 -9.856 1.00 7.03 661 THR A CA 1
ATOM 664 C C . THR A 1 88 ? 26.523 67.110 -9.291 1.00 8.05 661 THR A C 1
ATOM 665 O O . THR A 1 88 ? 25.540 67.066 -10.043 1.00 7.24 661 THR A O 1
ATOM 669 N N . ARG A 1 89 ? 26.418 67.229 -7.967 1.00 6.16 662 ARG A N 1
ATOM 670 C CA . ARG A 1 89 ? 25.125 67.373 -7.274 1.00 7.37 662 ARG A CA 1
ATOM 671 C C . ARG A 1 89 ? 25.052 68.849 -6.901 1.00 8.60 662 ARG A C 1
ATOM 672 O O . ARG A 1 89 ? 25.675 69.280 -5.927 1.00 11.12 662 ARG A O 1
ATOM 680 N N . PRO A 1 90 ? 24.273 69.640 -7.658 1.00 8.69 663 PRO A N 1
ATOM 681 C CA . PRO A 1 90 ? 24.121 71.083 -7.447 1.00 9.69 663 PRO A CA 1
ATOM 682 C C . PRO A 1 90 ? 23.213 71.519 -6.312 1.00 11.32 663 PRO A C 1
ATOM 683 O O . PRO A 1 90 ? 22.184 72.142 -6.539 1.00 12.39 663 PRO A O 1
ATOM 687 N N . LYS A 1 91 ? 23.617 71.207 -5.090 1.00 12.80 664 LYS A N 1
ATOM 688 C CA . LYS A 1 91 ? 22.835 71.576 -3.924 1.00 16.50 664 LYS A CA 1
ATOM 689 C C . LYS A 1 91 ? 23.659 72.419 -2.973 1.00 18.67 664 LYS A C 1
ATOM 690 O O . LYS A 1 91 ? 24.282 71.890 -2.049 1.00 20.91 664 LYS A O 1
ATOM 696 N N . PRO A 1 92 ? 23.697 73.740 -3.194 1.00 21.02 665 PRO A N 1
ATOM 697 C CA . PRO A 1 92 ? 24.476 74.585 -2.289 1.00 24.10 665 PRO A CA 1
ATOM 698 C C . PRO A 1 92 ? 23.643 74.756 -1.021 1.00 25.78 665 PRO A C 1
ATOM 699 O O . PRO A 1 92 ? 23.398 75.914 -0.641 1.00 30.98 665 PRO A O 1
ATOM 703 N N . GLY B 1 1 ? -18.633 3.734 0.415 1.00 28.71 574 GLY B N 1
ATOM 704 C CA . GLY B 1 1 ? -17.969 4.431 1.546 1.00 31.29 574 GLY B CA 1
ATOM 705 C C . GLY B 1 1 ? -18.005 5.931 1.348 1.00 29.96 574 GLY B C 1
ATOM 706 O O . GLY B 1 1 ? -16.983 6.611 1.354 1.00 31.28 574 GLY B O 1
ATOM 707 N N . ILE B 1 2 ? -19.217 6.428 1.199 1.00 29.83 575 ILE B N 1
ATOM 708 C CA . ILE B 1 2 ? -19.513 7.826 0.958 1.00 26.98 575 ILE B CA 1
ATOM 709 C C . ILE B 1 2 ? -18.460 8.947 1.091 1.00 24.49 575 ILE B C 1
ATOM 710 O O . ILE B 1 2 ? -17.998 9.429 0.068 1.00 23.01 575 ILE B O 1
ATOM 715 N N . PRO B 1 3 ? -18.043 9.363 2.311 1.00 24.31 576 PRO B N 1
ATOM 716 C CA . PRO B 1 3 ? -17.048 10.452 2.342 1.00 23.91 576 PRO B CA 1
ATOM 717 C C . PRO B 1 3 ? -15.789 10.256 1.491 1.00 22.07 576 PRO B C 1
ATOM 718 O O . PRO B 1 3 ? -15.044 9.303 1.699 1.00 20.75 576 PRO B O 1
ATOM 722 N N . ARG B 1 4 ? -15.547 11.165 0.546 1.00 22.41 577 ARG B N 1
ATOM 723 C CA . ARG B 1 4 ? -14.371 11.057 -0.323 1.00 25.18 577 ARG B CA 1
ATOM 724 C C . ARG B 1 4 ? -13.992 12.407 -0.905 1.00 29.47 577 ARG B C 1
ATOM 725 O O . ARG B 1 4 ? -14.809 13.072 -1.540 1.00 31.59 577 ARG B O 1
ATOM 733 N N . ASN B 1 5 ? -12.751 12.817 -0.698 1.00 32.26 578 ASN B N 1
ATOM 734 C CA . ASN B 1 5 ? -12.348 14.106 -1.219 1.00 36.58 578 ASN B CA 1
ATOM 735 C C . ASN B 1 5 ? -10.924 14.232 -1.744 1.00 36.86 578 ASN B C 1
ATOM 736 O O . ASN B 1 5 ? -10.061 13.375 -1.566 1.00 36.97 578 ASN B O 1
ATOM 741 N N . SER B 1 6 ? -10.765 15.362 -2.413 1.00 38.16 579 SER B N 1
ATOM 742 C CA . SER B 1 6 ? -9.594 15.942 -3.046 1.00 38.82 579 SER B CA 1
ATOM 743 C C . SER B 1 6 ? -8.155 15.526 -2.856 1.00 38.51 579 SER B C 1
ATOM 744 O O . SER B 1 6 ? -7.534 14.846 -3.679 1.00 39.46 579 SER B O 1
ATOM 747 N N . LEU B 1 7 ? -7.631 16.054 -1.767 1.00 38.51 580 LEU B N 1
ATOM 748 C CA . LEU B 1 7 ? -6.244 15.939 -1.419 1.00 38.11 580 LEU B CA 1
ATOM 749 C C . LEU B 1 7 ? -5.789 17.119 -2.256 1.00 38.74 580 LEU B C 1
ATOM 750 O O . LEU B 1 7 ? -5.561 16.993 -3.461 1.00 39.77 580 LEU B O 1
ATOM 755 N N . GLU B 1 8 ? -5.742 18.285 -1.627 1.00 38.41 581 GLU B N 1
ATOM 756 C CA . GLU B 1 8 ? -5.314 19.482 -2.322 1.00 37.97 581 GLU B CA 1
ATOM 757 C C . GLU B 1 8 ? -3.852 19.287 -2.688 1.00 36.09 581 GLU B C 1
ATOM 758 O O . GLU B 1 8 ? -3.078 18.735 -1.906 1.00 35.20 581 GLU B O 1
ATOM 764 N N . LYS B 1 9 ? -3.484 19.732 -3.882 1.00 34.59 582 LYS B N 1
ATOM 765 C CA . LYS B 1 9 ? -2.118 19.586 -4.365 1.00 33.72 582 LYS B CA 1
ATOM 766 C C . LYS B 1 9 ? -1.442 20.934 -4.567 1.00 33.60 582 LYS B C 1
ATOM 767 O O . LYS B 1 9 ? -2.103 21.962 -4.708 1.00 34.35 582 LYS B O 1
ATOM 773 N N . PHE B 1 10 ? -0.115 20.911 -4.581 1.00 32.00 583 PHE B N 1
ATOM 774 C CA . PHE B 1 10 ? 0.680 22.103 -4.835 1.00 30.69 583 PHE B CA 1
ATOM 775 C C . PHE B 1 10 ? 1.862 21.635 -5.676 1.00 31.49 583 PHE B C 1
ATOM 776 O O . PHE B 1 10 ? 2.229 20.456 -5.633 1.00 28.79 583 PHE B O 1
ATOM 784 N N . ASN B 1 11 ? 2.440 22.540 -6.459 1.00 31.82 584 ASN B N 1
ATOM 785 C CA . ASN B 1 11 ? 3.542 22.171 -7.339 1.00 33.44 584 ASN B CA 1
ATOM 786 C C . ASN B 1 11 ? 4.942 22.522 -6.864 1.00 34.00 584 ASN B C 1
ATOM 787 O O . ASN B 1 11 ? 5.153 23.482 -6.122 1.00 33.54 584 ASN B O 1
ATOM 792 N N . VAL B 1 12 ? 5.898 21.716 -7.312 1.00 34.31 585 VAL B N 1
ATOM 793 C CA . VAL B 1 12 ? 7.304 21.897 -6.990 1.00 35.11 585 VAL B CA 1
ATOM 794 C C . VAL B 1 12 ? 8.069 21.667 -8.288 1.00 36.81 585 VAL B C 1
ATOM 795 O O . VAL B 1 12 ? 8.247 20.526 -8.719 1.00 36.25 585 VAL B O 1
ATOM 799 N N . ASP B 1 13 ? 8.505 22.754 -8.916 1.00 38.45 586 ASP B N 1
ATOM 800 C CA . ASP B 1 13 ? 9.236 22.673 -10.178 1.00 40.54 586 ASP B CA 1
ATOM 801 C C . ASP B 1 13 ? 10.696 23.052 -9.982 1.00 41.06 586 ASP B C 1
ATOM 802 O O . ASP B 1 13 ? 10.994 24.069 -9.373 1.00 41.49 586 ASP B O 1
ATOM 807 N N . LEU B 1 14 ? 11.608 22.242 -10.506 1.00 42.12 587 LEU B N 1
ATOM 808 C CA . LEU B 1 14 ? 13.030 22.526 -10.351 1.00 43.15 587 LEU B CA 1
ATOM 809 C C . LEU B 1 14 ? 13.834 22.182 -11.598 1.00 44.10 587 LEU B C 1
ATOM 810 O O . LEU B 1 14 ? 13.329 21.542 -12.518 1.00 43.14 587 LEU B O 1
ATOM 815 N N . MET B 1 15 ? 15.089 22.621 -11.621 1.00 45.67 588 MET B N 1
ATOM 816 C CA . MET B 1 15 ? 15.981 22.368 -12.746 1.00 47.37 588 MET B CA 1
ATOM 817 C C . MET B 1 15 ? 16.997 21.308 -12.341 1.00 48.28 588 MET B C 1
ATOM 818 O O . MET B 1 15 ? 17.822 21.543 -11.459 1.00 48.94 588 MET B O 1
ATOM 823 N N . LYS B 1 16 ? 16.939 20.151 -12.994 1.00 48.92 589 LYS B N 1
ATOM 824 C CA . LYS B 1 16 ? 17.847 19.052 -12.688 1.00 50.10 589 LYS B CA 1
ATOM 825 C C . LYS B 1 16 ? 19.273 19.211 -13.238 1.00 50.63 589 LYS B C 1
ATOM 826 O O . LYS B 1 16 ? 19.664 18.517 -14.175 1.00 50.85 589 LYS B O 1
ATOM 832 N N . LYS B 1 17 ? 20.049 20.116 -12.645 1.00 51.49 590 LYS B N 1
ATOM 833 C CA . LYS B 1 17 ? 21.432 20.336 -13.067 1.00 52.22 590 LYS B CA 1
ATOM 834 C C . LYS B 1 17 ? 22.316 19.209 -12.522 1.00 52.51 590 LYS B C 1
ATOM 835 O O . LYS B 1 17 ? 22.699 19.214 -11.351 1.00 52.92 590 LYS B O 1
ATOM 841 N N . ALA B 1 18 ? 22.628 18.247 -13.390 1.00 52.91 591 ALA B N 1
ATOM 842 C CA . ALA B 1 18 ? 23.445 17.077 -13.057 1.00 52.91 591 ALA B CA 1
ATOM 843 C C . ALA B 1 18 ? 24.466 17.275 -11.945 1.00 53.08 591 ALA B C 1
ATOM 844 O O . ALA B 1 18 ? 25.139 18.305 -11.868 1.00 53.20 591 ALA B O 1
ATOM 846 N N . GLY B 1 19 ? 24.587 16.260 -11.098 1.00 53.17 592 GLY B N 1
ATOM 847 C CA . GLY B 1 19 ? 25.514 16.320 -9.987 1.00 53.05 592 GLY B CA 1
ATOM 848 C C . GLY B 1 19 ? 24.736 16.508 -8.705 1.00 53.54 592 GLY B C 1
ATOM 849 O O . GLY B 1 19 ? 25.291 16.897 -7.677 1.00 54.14 592 GLY B O 1
ATOM 850 N N . LYS B 1 20 ? 23.438 16.234 -8.758 1.00 53.66 593 LYS B N 1
ATOM 851 C CA . LYS B 1 20 ? 22.624 16.392 -7.570 1.00 53.15 593 LYS B CA 1
ATOM 852 C C . LYS B 1 20 ? 21.567 15.330 -7.368 1.00 52.43 593 LYS B C 1
ATOM 853 O O . LYS B 1 20 ? 20.734 15.069 -8.238 1.00 52.98 593 LYS B O 1
ATOM 859 N N . GLU B 1 21 ? 21.619 14.708 -6.202 1.00 51.48 594 GLU B N 1
ATOM 860 C CA . GLU B 1 21 ? 20.627 13.723 -5.846 1.00 50.05 594 GLU B CA 1
ATOM 861 C C . GLU B 1 21 ? 19.524 14.695 -5.453 1.00 48.62 594 GLU B C 1
ATOM 862 O O . GLU B 1 21 ? 19.804 15.710 -4.814 1.00 48.02 594 GLU B O 1
ATOM 868 N N . LEU B 1 22 ? 18.288 14.432 -5.856 1.00 46.52 595 LEU B N 1
ATOM 869 C CA . LEU B 1 22 ? 17.210 15.343 -5.499 1.00 44.60 595 LEU B CA 1
ATOM 870 C C . LEU B 1 22 ? 17.149 15.472 -3.982 1.00 43.65 595 LEU B C 1
ATOM 871 O O . LEU B 1 22 ? 16.555 16.408 -3.447 1.00 43.35 595 LEU B O 1
ATOM 876 N N . GLY B 1 23 ? 17.789 14.530 -3.297 1.00 42.39 596 GLY B N 1
ATOM 877 C CA . GLY B 1 23 ? 17.817 14.549 -1.847 1.00 41.91 596 GLY B CA 1
ATOM 878 C C . GLY B 1 23 ? 16.597 13.919 -1.212 1.00 41.41 596 GLY B C 1
ATOM 879 O O . GLY B 1 23 ? 16.526 13.794 0.012 1.00 41.68 596 GLY B O 1
ATOM 880 N N . LEU B 1 24 ? 15.642 13.519 -2.047 1.00 40.79 597 LEU B N 1
ATOM 881 C CA . LEU B 1 24 ? 14.398 12.903 -1.588 1.00 40.14 597 LEU B CA 1
ATOM 882 C C . LEU B 1 24 ? 14.529 11.416 -1.258 1.00 38.94 597 LEU B C 1
ATOM 883 O O . LEU B 1 24 ? 14.969 10.627 -2.094 1.00 39.98 597 LEU B O 1
ATOM 888 N N . SER B 1 25 ? 14.153 11.036 -0.043 1.00 37.94 598 SER B N 1
ATOM 889 C CA . SER B 1 25 ? 14.151 9.625 0.336 1.00 36.44 598 SER B CA 1
ATOM 890 C C . SER B 1 25 ? 12.664 9.313 0.179 1.00 35.39 598 SER B C 1
ATOM 891 O O . SER B 1 25 ? 11.829 10.050 0.703 1.00 34.44 598 SER B O 1
ATOM 894 N N . LEU B 1 26 ? 12.330 8.241 -0.537 1.00 33.27 599 LEU B N 1
ATOM 895 C CA . LEU B 1 26 ? 10.927 7.911 -0.805 1.00 31.60 599 LEU B CA 1
ATOM 896 C C . LEU B 1 26 ? 10.332 6.654 -0.170 1.00 31.32 599 LEU B C 1
ATOM 897 O O . LEU B 1 26 ? 11.045 5.721 0.192 1.00 33.95 599 LEU B O 1
ATOM 902 N N . SER B 1 27 ? 9.004 6.655 -0.063 1.00 30.72 600 SER B N 1
ATOM 903 C CA . SER B 1 27 ? 8.220 5.550 0.491 1.00 30.07 600 SER B CA 1
ATOM 904 C C . SER B 1 27 ? 6.967 5.362 -0.375 1.00 28.59 600 SER B C 1
ATOM 905 O O . SER B 1 27 ? 6.132 6.259 -0.472 1.00 28.23 600 SER B O 1
ATOM 908 N N . PRO B 1 28 ? 6.804 4.179 -0.986 1.00 26.60 601 PRO B N 1
ATOM 909 C CA . PRO B 1 28 ? 5.637 3.938 -1.836 1.00 25.33 601 PRO B CA 1
ATOM 910 C C . PRO B 1 28 ? 4.310 3.612 -1.179 1.00 23.49 601 PRO B C 1
ATOM 911 O O . PRO B 1 28 ? 4.236 2.794 -0.263 1.00 22.71 601 PRO B O 1
ATOM 915 N N . ASN B 1 29 ? 3.261 4.258 -1.670 1.00 21.67 602 ASN B N 1
ATOM 916 C CA . ASN B 1 29 ? 1.922 3.971 -1.206 1.00 20.83 602 ASN B CA 1
ATOM 917 C C . ASN B 1 29 ? 0.970 4.102 -2.383 1.00 19.63 602 ASN B C 1
ATOM 918 O O . ASN B 1 29 ? 1.370 4.479 -3.495 1.00 17.59 602 ASN B O 1
ATOM 923 N N . GLU B 1 30 ? -0.289 3.777 -2.147 1.00 19.46 603 GLU B N 1
ATOM 924 C CA . GLU B 1 30 ? -1.283 3.812 -3.197 1.00 19.92 603 GLU B CA 1
ATOM 925 C C . GLU B 1 30 ? -1.475 5.137 -3.921 1.00 18.68 603 GLU B C 1
ATOM 926 O O . GLU B 1 30 ? -1.855 5.152 -5.093 1.00 17.38 603 GLU B O 1
ATOM 932 N N . ILE B 1 31 ? -1.220 6.257 -3.257 1.00 14.57 604 ILE B N 1
ATOM 933 C CA . ILE B 1 31 ? -1.450 7.514 -3.953 1.00 15.29 604 ILE B CA 1
ATOM 934 C C . ILE B 1 31 ? -0.205 8.183 -4.515 1.00 14.91 604 ILE B C 1
ATOM 935 O O . ILE B 1 31 ? -0.312 9.099 -5.324 1.00 14.04 604 ILE B O 1
ATOM 940 N N . GLY B 1 32 ? 0.969 7.718 -4.109 1.00 14.35 605 GLY B N 1
ATOM 941 C CA . GLY B 1 32 ? 2.199 8.304 -4.617 1.00 15.31 605 GLY B CA 1
ATOM 942 C C . GLY B 1 32 ? 3.401 7.882 -3.804 1.00 16.73 605 GLY B C 1
ATOM 943 O O . GLY B 1 32 ? 3.387 6.813 -3.188 1.00 18.81 605 GLY B O 1
ATOM 944 N N . CYS B 1 33 ? 4.441 8.710 -3.801 1.00 17.53 606 CYS B N 1
ATOM 945 C CA . CYS B 1 33 ? 5.643 8.402 -3.035 1.00 19.44 606 CYS B CA 1
ATOM 946 C C . CYS B 1 33 ? 5.790 9.351 -1.858 1.00 20.46 606 CYS B C 1
ATOM 947 O O . CYS B 1 33 ? 5.854 10.568 -2.030 1.00 19.41 606 CYS B O 1
ATOM 950 N N . THR B 1 34 ? 5.823 8.777 -0.659 1.00 22.16 607 THR B N 1
ATOM 951 C CA . THR B 1 34 ? 5.972 9.547 0.570 1.00 24.80 607 THR B CA 1
ATOM 952 C C . THR B 1 34 ? 7.427 9.971 0.742 1.00 25.25 607 THR B C 1
ATOM 953 O O . THR B 1 34 ? 8.339 9.180 0.520 1.00 26.39 607 THR B O 1
ATOM 957 N N . ILE B 1 35 ? 7.638 11.220 1.137 1.00 27.68 608 ILE B N 1
ATOM 958 C CA . ILE B 1 35 ? 8.989 11.721 1.351 1.00 30.16 608 ILE B CA 1
ATOM 959 C C . ILE B 1 35 ? 9.459 11.308 2.746 1.00 32.03 608 ILE B C 1
ATOM 960 O O . ILE B 1 35 ? 8.881 11.718 3.752 1.00 31.51 608 ILE B O 1
ATOM 965 N N . ALA B 1 36 ? 10.507 10.493 2.798 1.00 35.24 609 ALA B N 1
ATOM 966 C CA . ALA B 1 36 ? 11.052 10.027 4.069 1.00 38.22 609 ALA B CA 1
ATOM 967 C C . ALA B 1 36 ? 12.088 11.005 4.614 1.00 40.14 609 ALA B C 1
ATOM 968 O O . ALA B 1 36 ? 12.097 11.307 5.809 1.00 41.17 609 ALA B O 1
ATOM 970 N N . ASP B 1 37 ? 12.960 11.495 3.738 1.00 42.00 610 ASP B N 1
ATOM 971 C CA . ASP B 1 37 ? 13.998 12.440 4.138 1.00 43.97 610 ASP B CA 1
ATOM 972 C C . ASP B 1 37 ? 14.160 13.534 3.089 1.00 44.69 610 ASP B C 1
ATOM 973 O O . ASP B 1 37 ? 13.945 13.302 1.898 1.00 43.86 610 ASP B O 1
ATOM 978 N N . LEU B 1 38 ? 14.538 14.725 3.541 1.00 45.17 611 LEU B N 1
ATOM 979 C CA . LEU B 1 38 ? 14.735 15.864 2.652 1.00 47.46 611 LEU B CA 1
ATOM 980 C C . LEU B 1 38 ? 15.936 16.692 3.077 1.00 48.66 611 LEU B C 1
ATOM 981 O O . LEU B 1 38 ? 15.791 17.854 3.457 1.00 49.69 611 LEU B O 1
ATOM 986 N N . ILE B 1 39 ? 17.118 16.091 3.011 1.00 49.75 612 ILE B N 1
ATOM 987 C CA . ILE B 1 39 ? 18.347 16.773 3.393 1.00 50.80 612 ILE B CA 1
ATOM 988 C C . ILE B 1 39 ? 18.399 18.171 2.785 1.00 52.17 612 ILE B C 1
ATOM 989 O O . ILE B 1 39 ? 18.671 18.324 1.593 1.00 52.41 612 ILE B O 1
ATOM 994 N N . GLN B 1 40 ? 18.125 19.177 3.615 1.00 53.34 613 GLN B N 1
ATOM 995 C CA . GLN B 1 40 ? 18.134 20.583 3.209 1.00 54.65 613 GLN B CA 1
ATOM 996 C C . GLN B 1 40 ? 18.336 20.750 1.708 1.00 55.09 613 GLN B C 1
ATOM 997 O O . GLN B 1 40 ? 19.443 21.041 1.249 1.00 55.05 613 GLN B O 1
ATOM 1003 N N . GLY B 1 41 ? 17.252 20.560 0.960 1.00 55.58 614 GLY B N 1
ATOM 1004 C CA . GLY B 1 41 ? 17.279 20.649 -0.492 1.00 55.96 614 GLY B CA 1
ATOM 1005 C C . GLY B 1 41 ? 18.210 21.636 -1.177 1.00 56.19 614 GLY B C 1
ATOM 1006 O O . GLY B 1 41 ? 18.822 22.504 -0.548 1.00 56.04 614 GLY B O 1
ATOM 1007 N N . GLN B 1 42 ? 18.302 21.491 -2.496 1.00 55.89 615 GLN B N 1
ATOM 1008 C CA . GLN B 1 42 ? 19.145 22.350 -3.313 1.00 55.62 615 GLN B CA 1
ATOM 1009 C C . GLN B 1 42 ? 18.304 22.946 -4.432 1.00 55.30 615 GLN B C 1
ATOM 1010 O O . GLN B 1 42 ? 18.764 23.092 -5.566 1.00 55.45 615 GLN B O 1
ATOM 1016 N N . TYR B 1 43 ? 17.056 23.258 -4.100 1.00 54.58 616 TYR B N 1
ATOM 1017 C CA . TYR B 1 43 ? 16.112 23.864 -5.031 1.00 53.74 616 TYR B CA 1
ATOM 1018 C C . TYR B 1 43 ? 15.158 24.675 -4.187 1.00 53.21 616 TYR B C 1
ATOM 1019 O O . TYR B 1 43 ? 14.467 24.131 -3.326 1.00 53.08 616 TYR B O 1
ATOM 1028 N N . PRO B 1 44 ? 15.112 25.996 -4.415 1.00 52.53 617 PRO B N 1
ATOM 1029 C CA . PRO B 1 44 ? 14.214 26.848 -3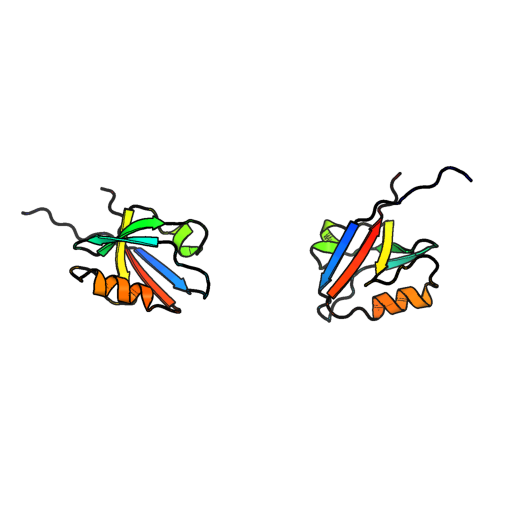.633 1.00 52.05 617 PRO B CA 1
ATOM 1030 C C . PRO B 1 44 ? 12.847 26.197 -3.501 1.00 51.07 617 PRO B C 1
ATOM 1031 O O . PRO B 1 44 ? 12.152 26.367 -2.502 1.00 51.66 617 PRO B O 1
ATOM 1035 N N . GLU B 1 45 ? 12.487 25.426 -4.519 1.00 49.64 618 GLU B N 1
ATOM 1036 C CA . GLU B 1 45 ? 11.215 24.726 -4.561 1.00 48.57 618 GLU B CA 1
ATOM 1037 C C . GLU B 1 45 ? 11.104 23.699 -3.442 1.00 46.96 618 GLU B C 1
ATOM 1038 O O . GLU B 1 45 ? 10.178 23.745 -2.638 1.00 46.74 618 GLU B O 1
ATOM 1044 N N . ILE B 1 46 ? 12.061 22.779 -3.394 1.00 45.86 619 ILE B N 1
ATOM 1045 C CA . ILE B 1 46 ? 12.075 21.725 -2.386 1.00 44.58 619 ILE B CA 1
ATOM 1046 C C . ILE B 1 46 ? 12.265 22.259 -0.971 1.00 44.46 619 ILE B C 1
ATOM 1047 O O . ILE B 1 46 ? 11.546 21.874 -0.048 1.00 43.75 619 ILE B O 1
ATOM 1052 N N . ASP B 1 47 ? 13.241 23.144 -0.809 1.00 44.73 620 ASP B N 1
ATOM 1053 C CA . ASP B 1 47 ? 13.553 23.726 0.490 1.00 44.30 620 ASP B CA 1
ATOM 1054 C C . ASP B 1 47 ? 12.413 24.524 1.104 1.00 43.35 620 ASP B C 1
ATOM 1055 O O . ASP B 1 47 ? 12.173 24.440 2.307 1.00 43.54 620 ASP B O 1
ATOM 1060 N N . SER B 1 48 ? 11.712 25.296 0.282 1.00 42.51 621 SER B N 1
ATOM 1061 C CA . SER B 1 48 ? 10.623 26.122 0.787 1.00 41.97 621 SER B CA 1
ATOM 1062 C C . SER B 1 48 ? 9.227 25.559 0.562 1.00 41.08 621 SER B C 1
ATOM 1063 O O . SER B 1 48 ? 8.241 26.237 0.841 1.00 40.86 621 SER B O 1
ATOM 1066 N N . LYS B 1 49 ? 9.129 24.329 0.064 1.00 40.29 622 LYS B N 1
ATOM 1067 C CA . LYS B 1 49 ? 7.814 23.744 -0.175 1.00 39.15 622 LYS B CA 1
ATOM 1068 C C . LYS B 1 49 ? 7.609 22.314 0.323 1.00 37.60 622 LYS B C 1
ATOM 1069 O O . LYS B 1 49 ? 6.484 21.926 0.633 1.00 36.92 622 LYS B O 1
ATOM 1075 N N . LEU B 1 50 ? 8.683 21.536 0.413 1.00 35.75 623 LEU B N 1
ATOM 1076 C CA . LEU B 1 50 ? 8.563 20.144 0.845 1.00 34.96 623 LEU B CA 1
ATOM 1077 C C . LEU B 1 50 ? 8.990 19.850 2.275 1.00 35.19 623 LEU B C 1
ATOM 1078 O O . LEU B 1 50 ? 9.864 20.515 2.823 1.00 34.27 623 LEU B O 1
ATOM 1083 N N . GLN B 1 51 ? 8.360 18.837 2.867 1.00 34.82 624 GLN B N 1
ATOM 1084 C CA . GLN B 1 51 ? 8.679 18.394 4.222 1.00 35.80 624 GLN B CA 1
ATOM 1085 C C . GLN B 1 51 ? 8.477 16.892 4.356 1.00 35.57 624 GLN B C 1
ATOM 1086 O O . GLN B 1 51 ? 7.717 16.290 3.596 1.00 35.24 624 GLN B O 1
ATOM 1092 N N . ARG B 1 52 ? 9.161 16.288 5.323 1.00 35.24 625 ARG B N 1
ATOM 1093 C CA . ARG B 1 52 ? 9.030 14.854 5.553 1.00 34.93 625 ARG B CA 1
ATOM 1094 C C . ARG B 1 52 ? 7.556 14.526 5.721 1.00 32.85 625 ARG B C 1
ATOM 1095 O O . ARG B 1 52 ? 6.839 15.219 6.441 1.00 31.77 625 ARG B O 1
ATOM 1103 N N . GLY B 1 53 ? 7.103 13.476 5.046 1.00 31.10 626 GLY B N 1
ATOM 1104 C CA . GLY B 1 53 ? 5.711 13.091 5.159 1.00 29.10 626 GLY B CA 1
ATOM 1105 C C . GLY B 1 53 ? 4.852 13.520 3.989 1.00 27.44 626 GLY B C 1
ATOM 1106 O O . GLY B 1 53 ? 3.757 12.990 3.812 1.00 27.71 626 GLY B O 1
ATOM 1107 N N . ASP B 1 54 ? 5.328 14.480 3.197 1.00 24.97 627 ASP B N 1
ATOM 1108 C CA . ASP B 1 54 ? 4.569 14.943 2.036 1.00 22.91 627 ASP B CA 1
ATOM 1109 C C . ASP B 1 54 ? 4.517 13.805 1.024 1.00 20.46 627 ASP B C 1
ATOM 1110 O O . ASP B 1 54 ? 5.421 12.973 0.969 1.00 20.54 627 ASP B O 1
ATOM 1115 N N . ILE B 1 55 ? 3.467 13.770 0.213 1.00 18.11 628 ILE B N 1
ATOM 1116 C CA . ILE B 1 55 ? 3.343 12.704 -0.777 1.00 17.15 628 ILE B CA 1
ATOM 1117 C C . ILE B 1 55 ? 3.351 13.262 -2.191 1.00 14.93 628 ILE B C 1
ATOM 1118 O O . ILE B 1 55 ? 2.488 14.061 -2.562 1.00 15.74 628 ILE B O 1
ATOM 1123 N N . ILE B 1 56 ? 4.337 12.843 -2.975 1.00 14.46 629 ILE B N 1
ATOM 1124 C CA . ILE B 1 56 ? 4.447 13.276 -4.364 1.00 15.00 629 ILE B CA 1
ATOM 1125 C C . ILE B 1 56 ? 3.474 12.390 -5.133 1.00 14.47 629 ILE B C 1
ATOM 1126 O O . ILE B 1 56 ? 3.606 11.164 -5.137 1.00 14.65 629 ILE B O 1
ATOM 1131 N N . THR B 1 57 ? 2.499 13.021 -5.777 1.00 13.79 630 THR B N 1
ATOM 1132 C CA . THR B 1 57 ? 1.465 12.298 -6.501 1.00 13.62 630 THR B CA 1
ATOM 1133 C C . THR B 1 57 ? 1.589 12.292 -8.020 1.00 14.04 630 THR B C 1
ATOM 1134 O O . THR B 1 57 ? 0.916 11.514 -8.695 1.00 14.63 630 THR B O 1
ATOM 1138 N N . LYS B 1 58 ? 2.432 13.159 -8.568 1.00 14.74 631 LYS B N 1
ATOM 1139 C CA . LYS B 1 58 ? 2.638 13.195 -10.012 1.00 16.61 631 LYS B CA 1
ATOM 1140 C C . LYS B 1 58 ? 4.064 13.645 -10.275 1.00 17.54 631 LYS B C 1
ATOM 1141 O O . LYS B 1 58 ? 4.561 14.558 -9.614 1.00 18.08 631 LYS B O 1
ATOM 1147 N N . PHE B 1 59 ? 4.726 12.987 -11.218 1.00 16.90 632 PHE B N 1
ATOM 1148 C CA . PHE B 1 59 ? 6.097 13.324 -11.562 1.00 18.60 632 PHE B CA 1
ATOM 1149 C C . PHE B 1 59 ? 6.187 13.533 -13.066 1.00 19.62 632 PHE B C 1
ATOM 1150 O O . PHE B 1 59 ? 5.887 12.632 -13.850 1.00 17.67 632 PHE B O 1
ATOM 1158 N N . ASN B 1 60 ? 6.595 14.733 -13.464 1.00 21.41 633 ASN B N 1
ATOM 1159 C CA . ASN B 1 60 ? 6.711 15.071 -14.875 1.00 22.82 633 ASN B CA 1
ATOM 1160 C C . ASN B 1 60 ? 5.526 14.610 -15.713 1.00 22.07 633 ASN B C 1
ATOM 1161 O O . ASN B 1 60 ? 5.702 14.055 -16.795 1.00 23.24 633 ASN B O 1
ATOM 1166 N N . GLY B 1 61 ? 4.317 14.835 -15.213 1.00 20.98 634 GLY B N 1
ATOM 1167 C CA . GLY B 1 61 ? 3.136 14.459 -15.965 1.00 22.10 634 GLY B CA 1
ATOM 1168 C C . GLY B 1 61 ? 2.581 13.070 -15.705 1.00 19.99 634 GLY B C 1
ATOM 1169 O O . GLY B 1 61 ? 1.410 12.818 -15.985 1.00 20.63 634 GLY B O 1
ATOM 1170 N N . ASP B 1 62 ? 3.405 12.165 -15.187 1.00 17.39 635 ASP B N 1
ATOM 1171 C CA . ASP B 1 62 ? 2.923 10.812 -14.908 1.00 15.58 635 ASP B CA 1
ATOM 1172 C C . ASP B 1 62 ? 2.317 10.711 -13.507 1.00 12.85 635 ASP B C 1
ATOM 1173 O O . ASP B 1 62 ? 3.007 10.925 -12.515 1.00 13.59 635 ASP B O 1
ATOM 1178 N N . ALA B 1 63 ? 1.027 10.395 -13.426 1.00 13.01 636 ALA B N 1
ATOM 1179 C CA . ALA B 1 63 ? 0.383 10.218 -12.128 1.00 12.92 636 ALA B CA 1
ATOM 1180 C C . ALA B 1 63 ? 1.050 9.007 -11.463 1.00 12.81 636 ALA B C 1
ATOM 1181 O O . ALA B 1 63 ? 1.281 7.977 -12.107 1.00 12.12 636 ALA B O 1
ATOM 1183 N N . LEU B 1 64 ? 1.381 9.135 -10.183 1.00 12.36 637 LEU B N 1
ATOM 1184 C CA . LEU B 1 64 ? 2.035 8.044 -9.470 1.0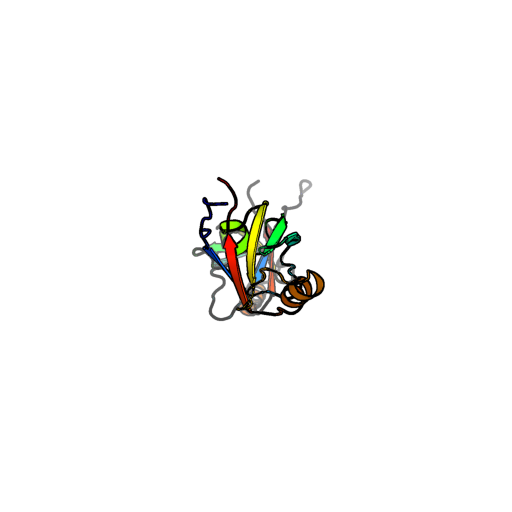0 12.70 637 LEU B CA 1
ATOM 1185 C C . LEU B 1 64 ? 1.060 7.106 -8.764 1.00 12.12 637 LEU B C 1
ATOM 1186 O O . LEU B 1 64 ? 1.455 6.049 -8.289 1.00 11.29 637 LEU B O 1
ATOM 1191 N N . GLU B 1 65 ? -0.215 7.469 -8.714 1.00 12.16 638 GLU B N 1
ATOM 1192 C CA . GLU B 1 65 ? -1.183 6.613 -8.040 1.00 13.17 638 GLU B CA 1
ATOM 1193 C C . GLU B 1 65 ? -1.206 5.207 -8.649 1.00 10.46 638 GLU B C 1
ATOM 1194 O O . GLU B 1 65 ? -1.245 5.032 -9.868 1.00 11.11 638 GLU B O 1
ATOM 1200 N N . GLY B 1 66 ? -1.133 4.211 -7.778 1.00 9.44 639 GLY B N 1
ATOM 1201 C CA . GLY B 1 66 ? -1.173 2.827 -8.215 1.00 8.99 639 GLY B CA 1
ATOM 1202 C C . GLY B 1 66 ? 0.047 2.281 -8.919 1.00 9.38 639 GLY B C 1
ATOM 1203 O O . GLY B 1 66 ? 0.087 1.096 -9.211 1.00 9.59 639 GLY B O 1
ATOM 1204 N N . LEU B 1 67 ? 1.059 3.104 -9.171 1.00 9.02 640 LEU B N 1
ATOM 1205 C CA . LEU B 1 67 ? 2.239 2.586 -9.857 1.00 10.11 640 LEU B CA 1
ATOM 1206 C C . LEU B 1 67 ? 3.147 1.771 -8.962 1.00 9.98 640 LEU B C 1
ATOM 1207 O O . LEU B 1 67 ? 3.326 2.102 -7.790 1.00 11.26 640 LEU B O 1
ATOM 1212 N N . PRO B 1 68 ? 3.714 0.676 -9.498 1.00 9.97 641 PRO B N 1
ATOM 1213 C CA . PRO B 1 68 ? 4.623 -0.140 -8.690 1.00 10.24 641 PRO B CA 1
ATOM 1214 C C . PRO B 1 68 ? 5.799 0.780 -8.367 1.00 11.50 641 PRO B C 1
ATOM 1215 O O . PRO B 1 68 ? 6.165 1.633 -9.182 1.00 10.60 641 PRO B O 1
ATOM 1219 N N . PHE B 1 69 ? 6.403 0.608 -7.201 1.00 11.41 642 PHE B N 1
ATOM 1220 C CA . PHE B 1 69 ? 7.529 1.456 -6.849 1.00 12.06 642 PHE B CA 1
ATOM 1221 C C . PHE B 1 69 ? 8.690 1.295 -7.835 1.00 13.19 642 PHE B C 1
ATOM 1222 O O . PHE B 1 69 ? 9.442 2.245 -8.055 1.00 15.53 642 PHE B O 1
ATOM 1230 N N . GLN B 1 70 ? 8.828 0.105 -8.420 1.00 14.17 643 GLN B N 1
ATOM 1231 C CA . GLN B 1 70 ? 9.890 -0.155 -9.405 1.00 16.83 643 GLN B CA 1
ATOM 1232 C C . GLN B 1 70 ? 9.740 0.819 -10.576 1.00 16.38 643 GLN B C 1
ATOM 1233 O O . GLN B 1 70 ? 10.722 1.209 -11.206 1.00 17.55 643 GLN B O 1
ATOM 1239 N N . VAL B 1 71 ? 8.504 1.207 -10.876 1.00 13.19 644 VAL B N 1
ATOM 1240 C CA . VAL B 1 71 ? 8.265 2.152 -11.954 1.00 12.87 644 VAL B CA 1
ATOM 1241 C C . VAL B 1 71 ? 8.506 3.585 -11.484 1.00 13.93 644 VAL B C 1
ATOM 1242 O O . VAL B 1 71 ? 9.283 4.313 -12.095 1.00 15.21 644 VAL B O 1
ATOM 1246 N N . SER B 1 72 ? 7.846 3.989 -10.398 1.00 14.14 645 SER B N 1
ATOM 1247 C CA . SER B 1 72 ? 8.017 5.351 -9.901 1.00 16.17 645 SER B CA 1
ATOM 1248 C C . SER B 1 72 ? 9.488 5.667 -9.598 1.00 15.92 645 SER B C 1
ATOM 1249 O O . SER B 1 72 ? 9.981 6.728 -9.976 1.00 16.25 645 SER B O 1
ATOM 1252 N N . TYR B 1 73 ? 10.186 4.749 -8.938 1.00 14.87 646 TYR B N 1
ATOM 1253 C CA . TYR B 1 73 ? 11.602 4.963 -8.619 1.00 17.53 646 TYR B CA 1
ATOM 1254 C C . TYR B 1 73 ? 12.381 5.271 -9.899 1.00 18.46 646 TYR B C 1
ATOM 1255 O O . TYR B 1 73 ? 13.187 6.204 -9.939 1.00 18.65 646 TYR B O 1
ATOM 1264 N N . ALA B 1 74 ? 12.129 4.487 -10.946 1.00 17.94 647 ALA B N 1
ATOM 1265 C CA . ALA B 1 74 ? 12.803 4.681 -12.231 1.00 18.76 647 ALA B CA 1
ATOM 1266 C C . ALA B 1 74 ? 12.505 6.059 -12.817 1.00 19.62 647 ALA B C 1
ATOM 1267 O O . ALA B 1 74 ? 13.372 6.680 -13.446 1.00 20.58 647 ALA B O 1
ATOM 1269 N N . LEU B 1 75 ? 11.282 6.543 -12.620 1.00 18.94 648 LEU B N 1
ATOM 1270 C CA . LEU B 1 75 ? 10.910 7.859 -13.124 1.00 19.58 648 LEU B CA 1
ATOM 1271 C C . LEU B 1 75 ? 11.765 8.938 -12.459 1.00 20.54 648 LEU B C 1
ATOM 1272 O O . LEU B 1 75 ? 12.306 9.810 -13.140 1.00 20.16 648 LEU B O 1
ATOM 1277 N N . PHE B 1 76 ? 11.887 8.875 -11.134 1.00 20.08 649 PHE B N 1
ATOM 1278 C CA . PHE B 1 76 ? 12.692 9.850 -10.397 1.00 21.65 649 PHE B CA 1
ATOM 1279 C C . PHE B 1 76 ? 14.159 9.762 -10.811 1.00 23.54 649 PHE B C 1
ATOM 1280 O O . PHE B 1 76 ? 14.813 10.782 -11.043 1.00 23.12 649 PHE B O 1
ATOM 1288 N N . LYS B 1 77 ? 14.666 8.537 -10.900 1.00 25.10 650 LYS B N 1
ATOM 1289 C CA . LYS B 1 77 ? 16.058 8.302 -11.271 1.00 28.32 650 LYS B CA 1
ATOM 1290 C C . LYS B 1 77 ? 16.403 8.877 -12.639 1.00 29.95 650 LYS B C 1
ATOM 1291 O O . LYS B 1 77 ? 17.526 9.339 -12.858 1.00 30.05 650 LYS B O 1
ATOM 1297 N N . GLY B 1 78 ? 15.438 8.857 -13.554 1.00 30.42 651 GLY B N 1
ATOM 1298 C CA . GLY B 1 78 ? 15.676 9.372 -14.891 1.00 32.96 651 GLY B CA 1
ATOM 1299 C C . GLY B 1 78 ? 15.424 10.858 -15.064 1.00 34.11 651 GLY B C 1
ATOM 1300 O O . GLY B 1 78 ? 15.422 11.366 -16.187 1.00 34.70 651 GLY B O 1
ATOM 1301 N N . ALA B 1 79 ? 15.217 11.564 -13.959 1.00 35.18 652 ALA B N 1
ATOM 1302 C CA . ALA B 1 79 ? 14.960 12.996 -14.017 1.00 36.84 652 ALA B CA 1
ATOM 1303 C C . ALA B 1 79 ? 16.149 13.772 -14.583 1.00 38.01 652 ALA B C 1
ATOM 1304 O O . ALA B 1 79 ? 17.242 13.748 -14.021 1.00 38.46 652 ALA B O 1
ATOM 1306 N N . ASN B 1 80 ? 15.926 14.452 -15.702 1.00 39.85 653 ASN B N 1
ATOM 1307 C CA . ASN B 1 80 ? 16.961 15.259 -16.341 1.00 41.54 653 ASN B CA 1
ATOM 1308 C C . ASN B 1 80 ? 16.342 16.483 -16.988 1.00 41.71 653 ASN B C 1
ATOM 1309 O O . ASN B 1 80 ? 15.557 16.371 -17.931 1.00 41.94 653 ASN B O 1
ATOM 1314 N N . GLY B 1 81 ? 16.703 17.654 -16.474 1.00 41.93 654 GLY B N 1
ATOM 1315 C CA . GLY B 1 81 ? 16.167 18.890 -17.006 1.00 40.99 654 GLY B CA 1
ATOM 1316 C C . GLY B 1 81 ? 15.034 19.401 -16.139 1.00 40.45 654 GLY B C 1
ATOM 1317 O O . GLY B 1 81 ? 15.056 19.229 -14.919 1.00 40.17 654 GLY B O 1
ATOM 1318 N N . LYS B 1 82 ? 14.043 20.028 -16.766 1.00 40.02 655 LYS B N 1
ATOM 1319 C CA . LYS B 1 82 ? 12.899 20.565 -16.040 1.00 40.15 655 LYS B CA 1
ATOM 1320 C C . LYS B 1 82 ? 12.075 19.483 -15.356 1.00 39.44 655 LYS B C 1
ATOM 1321 O O . LYS B 1 82 ? 11.395 18.698 -16.017 1.00 39.61 655 LYS B O 1
ATOM 1327 N N . VAL B 1 83 ? 12.143 19.453 -14.028 1.00 37.37 656 VAL B N 1
ATOM 1328 C CA . VAL B 1 83 ? 11.396 18.490 -13.225 1.00 36.31 656 VAL B CA 1
ATOM 1329 C C . VAL B 1 83 ? 10.189 19.189 -12.604 1.00 35.50 656 VAL B C 1
ATOM 1330 O O . VAL B 1 83 ? 10.322 20.258 -12.007 1.00 35.78 656 VAL B O 1
ATOM 1334 N N . SER B 1 84 ? 9.015 18.585 -12.748 1.00 33.87 657 SER B N 1
ATOM 1335 C CA . SER B 1 84 ? 7.789 19.156 -12.200 1.00 32.25 657 SER B CA 1
ATOM 1336 C C . SER B 1 84 ? 7.031 18.114 -11.382 1.00 31.05 657 SER B C 1
ATOM 1337 O O . SER B 1 84 ? 6.734 17.030 -11.878 1.00 30.70 657 SER B O 1
ATOM 1340 N N . MET B 1 85 ? 6.713 18.449 -10.135 1.00 28.28 658 MET B N 1
ATOM 1341 C CA . MET B 1 85 ? 6.003 17.518 -9.265 1.00 26.28 658 MET B CA 1
ATOM 1342 C C . MET B 1 85 ? 4.746 18.096 -8.634 1.00 25.99 658 MET B C 1
ATOM 1343 O O . MET B 1 85 ? 4.686 19.283 -8.315 1.00 24.26 658 MET B O 1
ATOM 1348 N N . GLU B 1 86 ? 3.739 17.244 -8.469 1.00 23.25 659 GLU B N 1
ATOM 1349 C CA . GLU B 1 86 ? 2.506 17.633 -7.802 1.00 22.38 659 GLU B CA 1
ATOM 1350 C C . GLU B 1 86 ? 2.626 16.913 -6.472 1.00 21.66 659 GLU B C 1
ATOM 1351 O O . GLU B 1 86 ? 3.025 15.746 -6.427 1.00 21.03 659 GLU B O 1
ATOM 1357 N N . VAL B 1 87 ? 2.304 17.619 -5.393 1.00 21.26 660 VAL B N 1
ATOM 1358 C CA . VAL B 1 87 ? 2.446 17.090 -4.044 1.00 20.55 660 VAL B CA 1
ATOM 1359 C C . VAL B 1 87 ? 1.229 17.404 -3.179 1.00 22.47 660 VAL B C 1
ATOM 1360 O O . VAL B 1 87 ? 0.514 18.378 -3.427 1.00 22.34 660 VAL B O 1
ATOM 1364 N N . THR B 1 88 ? 0.988 16.566 -2.175 1.00 22.43 661 THR B N 1
ATOM 1365 C CA . THR B 1 88 ? -0.109 16.806 -1.248 1.00 22.91 661 THR B CA 1
ATOM 1366 C C . THR B 1 88 ? 0.418 16.647 0.173 1.00 23.65 661 THR B C 1
ATOM 1367 O O . THR B 1 88 ? 1.263 15.792 0.447 1.00 23.58 661 THR B O 1
ATOM 1371 N N . ARG B 1 89 ? -0.055 17.505 1.068 1.00 25.91 662 ARG B N 1
ATOM 1372 C CA . ARG B 1 89 ? 0.351 17.454 2.464 1.00 27.85 662 ARG B CA 1
ATOM 1373 C C . ARG B 1 89 ? -0.834 16.862 3.222 1.00 29.35 662 ARG B C 1
ATOM 1374 O O . ARG B 1 89 ? -1.845 17.527 3.424 1.00 30.46 662 ARG B O 1
ATOM 1382 N N . PRO B 1 90 ? -0.723 15.584 3.622 1.00 30.84 663 PRO B N 1
ATOM 1383 C CA . PRO B 1 90 ? -1.730 14.806 4.354 1.00 32.55 663 PRO B CA 1
ATOM 1384 C C . PRO B 1 90 ? -1.884 15.162 5.827 1.00 33.44 663 PRO B C 1
ATOM 1385 O O . PRO B 1 90 ? -1.504 14.388 6.707 1.00 33.50 663 PRO B O 1
ATOM 1389 N N . LYS B 1 91 ? -2.441 16.335 6.087 1.00 34.42 664 LYS B N 1
ATOM 1390 C CA . LYS B 1 91 ? -2.677 16.790 7.448 1.00 36.23 664 LYS B CA 1
ATOM 1391 C C . LYS B 1 91 ? -4.127 17.239 7.462 1.00 36.55 664 LYS B C 1
ATOM 1392 O O . LYS B 1 91 ? -4.420 18.411 7.238 1.00 36.45 664 LYS B O 1
ATOM 1398 N N . PRO B 1 92 ? -5.056 16.298 7.712 1.00 37.33 665 PRO B N 1
ATOM 1399 C CA . PRO B 1 92 ? -6.504 16.533 7.758 1.00 38.69 665 PRO B CA 1
ATOM 1400 C C . PRO B 1 92 ? -6.926 17.816 8.467 1.00 40.09 665 PRO B C 1
ATOM 1401 O O . PRO B 1 92 ? -7.655 17.717 9.475 1.00 41.15 665 PRO B O 1
#

Radius of gyration: 29.44 Å; Cα contacts (8 Å, |Δi|>4): 327; chains: 2; bounding box: 55×89×38 Å

CATH classification: 2.30.42.10